Protein AF-0000000066056425 (afdb_homodimer)

InterPro domains:
  IPR012337 Ribonuclease H-like superfamily [SSF53098] (5-181)
  IPR013520 Ribonuclease H-like domain [PF00929] (10-172)
  IPR013520 Ribonuclease H-like domain [SM00479] (8-181)
  IPR022894 Oligoribonuclease [MF_00045] (4-182)
  IPR022894 Oligoribonuclease [NF003765] (5-183)
  IPR022894 Oligoribonuclease [PTHR11046] (59-176)
  IPR022894 Oligoribonuclease [cd06135] (9-180)
  IPR036397 Ribonuclease H superfamily [G3DSA:3.30.420.10] (2-184)

Secondary structure (DSSP, 8-state):
-----TT-EEEEEEEESSS-TTT--EEEEEEEEE-TT--EEEEPP-EEPP--HHHHHTS-HHHHHHHHHTTHHHHHHH----HHHHHHHHHHHHTTTS-TTTSPEEESSTHHHHHHHHHH-HHHHTTS-SSEEEHHHHHHHHHHH-GGGGGG--------HHHHHHHHHHHHHHHHHHTB----/-----TT-EEEEEEEESSS-TTT--EEEEEEEEE-TT--EEEEPP-EEPP--HHHHTTS-HHHHHHHHHTTHHHHHHH----HHHHHHHHHHHHTTTS-TTTSPEEESSTHHHHHHHHHH-HHHHTTS-SSEEEHHHHHHHHHHH-GGGGGG--------HHHHHHHHHHHHHHHHHHTB----

Organism: Actinobacillus pleuropneumoniae serotype 5b (strain L20) (NCBI:txid416269)

Foldseek 3Di:
DQLEDLQKAKEKFWDKLDQDLVQIATFWIWIFIDGNLLHTPDTADIAGAADDPVRNVPRDPVSVVLCVVLVSVVVNPVDPDHLARVLVSVVVVVVRHYAFQRHAHEAAVCVSVLVNCVPRPVVSNRSYHPDHHHLVVLVVVCCPPPVVLVVVADDPPSSRIRSRRVSRSVSVVSCVVPPDDPDD/DQLEDLQKAKEKFWDKLDQDLVQIATFWIWIFIDGNLLHTPDTADIAGAADDPVRNVPRDPVSVVLCVVLVSVVVNPVDPDHLANVLVSVVVVVVRHYAFQRHAHEAAVCVSVLVNCVPRPVVSNRSYHPDHHHLVVLVVVCCPPPVVLVVVADDPPSSRIRSRRVSRSVSVVSCCVPPDDPDD

pLDDT: mean 96.14, std 6.39, range [47.81, 98.94]

Solvent-accessible surface area (backbone atoms only — not comparable to full-atom values): 19633 Å² total; per-residue (Å²): 128,78,65,51,34,65,62,26,36,42,33,45,30,63,38,52,50,53,88,46,65,94,81,33,48,72,36,32,43,17,38,36,33,21,41,71,86,67,46,79,73,46,74,50,70,78,41,45,19,38,62,56,66,72,59,63,70,64,32,48,72,66,51,49,52,53,32,52,74,70,46,48,51,61,45,18,68,68,32,86,35,42,55,65,54,47,36,51,53,52,48,60,56,41,60,53,35,34,50,78,44,46,23,35,47,24,26,62,51,36,63,61,48,49,58,40,24,56,74,62,26,44,70,52,48,62,35,32,25,91,46,48,35,36,48,41,23,58,51,58,48,32,59,63,72,44,47,74,60,58,75,76,60,85,83,84,76,77,84,38,34,58,61,46,41,54,51,38,54,51,49,45,51,50,38,52,69,68,37,35,38,75,79,132,128,79,63,52,33,65,62,27,37,42,33,47,31,62,39,53,52,53,89,46,65,92,81,34,47,72,37,33,43,19,38,36,34,23,40,69,85,67,46,77,75,46,74,51,71,79,43,43,19,40,62,56,66,72,59,61,70,65,33,47,71,66,50,50,52,54,32,52,74,68,46,47,51,61,44,18,67,68,31,86,34,42,55,64,54,48,37,52,54,50,46,59,57,42,60,53,35,33,52,78,43,47,22,35,49,24,26,62,51,35,61,63,50,49,58,40,23,57,76,61,27,45,70,53,49,60,36,32,25,92,46,47,35,37,48,42,25,56,51,56,47,32,58,63,73,43,47,75,60,58,76,78,61,83,82,84,74,77,83,39,36,59,61,46,41,54,50,39,54,51,51,46,51,50,39,51,70,69,36,36,38,77,77,132

Radius of gyration: 20.86 Å; Cα contacts (8 Å, |Δi|>4): 693; chains: 2; bounding box: 53×57×56 Å

Sequence (368 aa):
MSKLDNQNLIWIDLEMTGLDPEKERIIEVATIVTDKDLNILAEGPVLTVHQSNDLLNKMSDWCIKTHTENGLIERVKQSKLTERAVELQTIDFLKQWVPKGASPICGNSVAQDKRFLYKYMPDLADYFHYRHLDVSTLKELARRWKPDMLNAFNKKNTHLALDDIRESIEELKFYRTHFINLEKMSKLDNQNLIWIDLEMTGLDPEKERIIEVATIVTDKDLNILAEGPVLTVHQSNDLLNKMSDWCIKTHTENGLIERVKQSKLTERAVELQTIDFLKQWVPKGASPICGNSVAQDKRFLYKYMPDLADYFHYRHLDVSTLKELARRWKPDMLNAFNKKNTHLALDDIRESIEELKFYRTHFINLEK

Nearest PDB structures (foldseek):
  6n6f-assembly1_A  TM=9.960E-01  e=4.364E-28  Vibrio cholerae
  7vh4-assembly2_B  TM=9.759E-01  e=1.314E-28  Escherichia coli K-12
  7vh4-assembly1_C  TM=9.896E-01  e=5.225E-28  Escherichia coli K-12
  3tr8-assembly1_B  TM=9.895E-01  e=1.913E-26  Coxiella burnetii
  7va3-assembly1_B  TM=9.680E-01  e=1.257E-26  Pseudomonas aeruginosa PAO1

Structure (mmCIF, N/CA/C/O backbone):
data_AF-0000000066056425-model_v1
#
loop_
_entity.id
_entity.type
_entity.pdbx_description
1 polymer Oligoribonuclease
#
loop_
_atom_site.group_PDB
_atom_site.id
_atom_site.type_symbol
_atom_site.label_atom_id
_atom_site.label_alt_id
_atom_site.label_comp_id
_atom_site.label_asym_id
_atom_site.label_entity_id
_atom_site.label_seq_id
_atom_site.pdbx_PDB_ins_code
_atom_site.Cartn_x
_atom_site.Cartn_y
_atom_site.Cartn_z
_atom_site.occupancy
_atom_site.B_iso_or_equiv
_atom_site.auth_seq_id
_atom_site.auth_comp_id
_atom_site.auth_asym_id
_atom_site.auth_atom_id
_atom_site.pdbx_PDB_model_num
ATOM 1 N N . MET A 1 1 ? -12.828 -16.031 -27.25 1 47.91 1 MET A N 1
ATOM 2 C CA . MET A 1 1 ? -13.016 -14.711 -26.672 1 47.91 1 MET A CA 1
ATOM 3 C C . MET A 1 1 ? -11.844 -14.328 -25.781 1 47.91 1 MET A C 1
ATOM 5 O O . MET A 1 1 ? -11.375 -15.141 -24.984 1 47.91 1 MET A O 1
ATOM 9 N N . SER A 1 2 ? -11.211 -13.195 -26.094 1 65.56 2 SER A N 1
ATOM 10 C CA . SER A 1 2 ? -9.93 -12.891 -25.453 1 65.56 2 SER A CA 1
ATOM 11 C C . SER A 1 2 ? -10.062 -12.828 -23.938 1 65.56 2 SER A C 1
ATOM 13 O O . SER A 1 2 ? -11.039 -12.289 -23.422 1 65.56 2 SER A O 1
ATOM 15 N N . LYS A 1 3 ? -9.367 -13.617 -23.25 1 90.25 3 LYS A N 1
ATOM 16 C CA . LYS A 1 3 ? -9.297 -13.719 -21.797 1 90.25 3 LYS A CA 1
ATOM 17 C C . LYS A 1 3 ? -8.805 -12.414 -21.188 1 90.25 3 LYS A C 1
ATOM 19 O O . LYS A 1 3 ? -8.953 -12.195 -19.984 1 90.25 3 LYS A O 1
ATOM 24 N N . LEU A 1 4 ? -8.438 -11.578 -22.109 1 93.81 4 LEU A N 1
ATOM 25 C CA . LEU A 1 4 ? -7.855 -10.305 -21.688 1 93.81 4 LEU A CA 1
ATOM 26 C C . LEU A 1 4 ? -8.945 -9.297 -21.328 1 93.81 4 LEU A C 1
ATOM 28 O O . LEU A 1 4 ? -9.867 -9.078 -22.125 1 93.81 4 LEU A O 1
ATOM 32 N N . ASP A 1 5 ? -8.883 -8.773 -20.156 1 97.19 5 ASP A N 1
ATOM 33 C CA . ASP A 1 5 ? -9.867 -7.82 -19.656 1 97.19 5 ASP A CA 1
ATOM 34 C C . ASP A 1 5 ? -9.219 -6.812 -18.719 1 97.19 5 ASP A C 1
ATOM 36 O O . ASP A 1 5 ? -8.516 -7.199 -17.781 1 97.19 5 ASP A O 1
ATOM 40 N N . ASN A 1 6 ? -9.508 -5.535 -18.938 1 97.5 6 ASN A N 1
ATOM 41 C CA . ASN A 1 6 ? -8.875 -4.484 -18.141 1 97.5 6 ASN A CA 1
ATOM 42 C C . ASN A 1 6 ? -9.555 -4.34 -16.781 1 97.5 6 ASN A C 1
ATOM 44 O O . ASN A 1 6 ? -9.094 -3.568 -15.93 1 97.5 6 ASN A O 1
ATOM 48 N N . GLN A 1 7 ? -10.594 -5.109 -16.547 1 97.25 7 GLN A N 1
ATOM 49 C CA . GLN A 1 7 ? -11.258 -5.094 -15.242 1 97.25 7 GLN A CA 1
ATOM 50 C C . GLN A 1 7 ? -10.758 -6.234 -14.359 1 97.25 7 GLN A C 1
ATOM 52 O O . GLN A 1 7 ? -11.086 -6.289 -13.172 1 97.25 7 GLN A O 1
ATOM 57 N N . ASN A 1 8 ? -9.977 -7.141 -14.945 1 98.62 8 ASN A N 1
ATOM 58 C CA . ASN A 1 8 ? -9.422 -8.234 -14.156 1 98.62 8 ASN A CA 1
ATOM 59 C C . ASN A 1 8 ? -8.414 -7.723 -13.133 1 98.62 8 ASN A C 1
ATOM 61 O O . ASN A 1 8 ? -7.812 -6.66 -13.32 1 98.62 8 ASN A O 1
ATOM 65 N N . LEU A 1 9 ? -8.336 -8.5 -12.086 1 98.88 9 LEU A N 1
ATOM 66 C CA . LEU A 1 9 ? -7.445 -8.164 -10.984 1 98.88 9 LEU A CA 1
ATOM 67 C C . LEU A 1 9 ? -6.332 -9.203 -10.859 1 98.88 9 LEU A C 1
ATOM 69 O O . LEU A 1 9 ? -6.578 -10.406 -10.969 1 98.88 9 LEU A O 1
ATOM 73 N N . ILE A 1 10 ? -5.137 -8.703 -10.672 1 98.94 10 ILE A N 1
ATOM 74 C CA . ILE A 1 10 ? -3.992 -9.578 -10.43 1 98.94 10 ILE A CA 1
ATOM 75 C C . ILE A 1 10 ? -3.684 -9.617 -8.938 1 98.94 10 ILE A C 1
ATOM 77 O O . ILE A 1 10 ? -3.344 -8.594 -8.336 1 98.94 10 ILE A O 1
ATOM 81 N N . TRP A 1 11 ? -3.801 -10.781 -8.344 1 98.94 11 TRP A N 1
ATOM 82 C CA . TRP A 1 11 ? -3.391 -11.047 -6.973 1 98.94 11 TRP A CA 1
ATOM 83 C C . TRP A 1 11 ? -1.993 -11.656 -6.93 1 98.94 11 TRP A C 1
ATOM 85 O O . TRP A 1 11 ? -1.66 -12.523 -7.746 1 98.94 11 TRP A O 1
ATOM 95 N N . ILE A 1 12 ? -1.204 -11.188 -5.961 1 98.88 12 ILE A N 1
ATOM 96 C CA . ILE A 1 12 ? 0.151 -11.719 -5.871 1 98.88 12 ILE A CA 1
ATOM 97 C C . ILE A 1 12 ? 0.542 -11.891 -4.406 1 98.88 12 ILE A C 1
ATOM 99 O O . ILE A 1 12 ? 0.051 -11.164 -3.537 1 98.88 12 ILE A O 1
ATOM 103 N N . ASP A 1 13 ? 1.316 -12.812 -4.105 1 98.75 13 ASP A N 1
ATOM 104 C CA . ASP A 1 13 ? 1.985 -13.023 -2.824 1 98.75 13 ASP A CA 1
ATOM 105 C C . ASP A 1 13 ? 3.416 -13.516 -3.025 1 98.75 13 ASP A C 1
ATOM 107 O O . ASP A 1 13 ? 3.678 -14.328 -3.916 1 98.75 13 ASP A O 1
ATOM 111 N N . LEU A 1 14 ? 4.293 -13.023 -2.252 1 98.69 14 LEU A N 1
ATOM 112 C CA . LEU A 1 14 ? 5.688 -13.445 -2.24 1 98.69 14 LEU A CA 1
ATOM 113 C C . LEU A 1 14 ? 6.07 -14.023 -0.885 1 98.69 14 LEU A C 1
ATOM 115 O O . LEU A 1 14 ? 5.586 -13.57 0.152 1 98.69 14 LEU A O 1
ATOM 119 N N . GLU A 1 15 ? 6.875 -14.969 -0.889 1 98.44 15 GLU A N 1
ATOM 120 C CA . GLU A 1 15 ? 7.656 -15.352 0.282 1 98.44 15 GLU A CA 1
ATOM 121 C C . GLU A 1 15 ? 9.102 -14.891 0.152 1 98.44 15 GLU A C 1
ATOM 123 O O . GLU A 1 15 ? 9.695 -14.969 -0.929 1 98.44 15 GLU A O 1
ATOM 128 N N . MET A 1 16 ? 9.656 -14.453 1.233 1 98.25 16 MET A N 1
ATOM 129 C CA . MET A 1 16 ? 11.008 -13.898 1.236 1 98.25 16 MET A CA 1
ATOM 130 C C . MET A 1 16 ? 11.844 -14.508 2.355 1 98.25 16 MET A C 1
ATOM 132 O O . MET A 1 16 ? 11.312 -15.164 3.25 1 98.25 16 MET A O 1
ATOM 136 N N . THR A 1 17 ? 13.141 -14.273 2.312 1 97.88 17 THR A N 1
ATOM 137 C CA . THR A 1 17 ? 14.055 -14.727 3.359 1 97.88 17 THR A CA 1
ATOM 138 C C . THR A 1 17 ? 13.977 -13.805 4.574 1 97.88 17 THR A C 1
ATOM 140 O O . THR A 1 17 ? 14.586 -14.086 5.609 1 97.88 17 THR A O 1
ATOM 143 N N . GLY A 1 18 ? 13.281 -12.75 4.465 1 96.62 18 GLY A N 1
ATOM 144 C CA . GLY A 1 18 ? 13.062 -11.727 5.477 1 96.62 18 GLY A CA 1
ATOM 145 C C . GLY A 1 18 ? 12.328 -10.508 4.941 1 96.62 18 GLY A C 1
ATOM 146 O O . GLY A 1 18 ? 11.844 -10.516 3.812 1 96.62 18 GLY A O 1
ATOM 147 N N . LEU A 1 19 ? 12.336 -9.43 5.621 1 95.12 19 LEU A N 1
ATOM 148 C CA . LEU A 1 19 ? 11.414 -8.344 5.297 1 95.12 19 LEU A CA 1
ATOM 149 C C . LEU A 1 19 ? 12.164 -7.152 4.711 1 95.12 19 LEU A C 1
ATOM 151 O O . LEU A 1 19 ? 11.547 -6.211 4.203 1 95.12 19 LEU A O 1
ATOM 155 N N . ASP A 1 20 ? 13.477 -7.16 4.738 1 95.44 20 ASP A N 1
ATOM 156 C CA . ASP A 1 20 ? 14.266 -6.031 4.262 1 95.44 20 ASP A CA 1
ATOM 157 C C . ASP A 1 20 ? 14.828 -6.305 2.867 1 95.44 20 ASP A C 1
ATOM 159 O O . ASP A 1 20 ? 15.789 -7.062 2.713 1 95.44 20 ASP A O 1
ATOM 163 N N . PRO A 1 21 ? 14.32 -5.59 1.882 1 96.94 21 PRO A N 1
ATOM 164 C CA . PRO A 1 21 ? 14.766 -5.875 0.516 1 96.94 21 PRO A CA 1
ATOM 165 C C . PRO A 1 21 ? 16.234 -5.516 0.287 1 96.94 21 PRO A C 1
ATOM 167 O O . PRO A 1 21 ? 16.828 -5.914 -0.722 1 96.94 21 PRO A O 1
ATOM 170 N N . GLU A 1 22 ? 16.828 -4.75 1.161 1 95.06 22 GLU A N 1
ATOM 171 C CA . GLU A 1 22 ? 18.25 -4.422 1.008 1 95.06 22 GLU A CA 1
ATOM 172 C C . GLU A 1 22 ? 19.141 -5.605 1.384 1 95.06 22 GLU A C 1
ATOM 174 O O . GLU A 1 22 ? 20.312 -5.66 1.002 1 95.06 22 GLU A O 1
ATOM 179 N N . LYS A 1 23 ? 18.562 -6.602 2.131 1 95.44 23 LYS A N 1
ATOM 180 C CA . LYS A 1 23 ? 19.344 -7.711 2.664 1 95.44 23 LYS A CA 1
ATOM 181 C C . LYS A 1 23 ? 18.734 -9.055 2.271 1 95.44 23 LYS A C 1
ATOM 183 O O . LYS A 1 23 ? 19.438 -10.062 2.203 1 95.44 23 LYS A O 1
ATOM 188 N N . GLU A 1 24 ? 17.422 -9.07 2.084 1 97.69 24 GLU A N 1
ATOM 189 C CA . GLU A 1 24 ? 16.656 -10.297 1.892 1 97.69 24 GLU A CA 1
ATOM 190 C C . GLU A 1 24 ? 16.266 -10.477 0.43 1 97.69 24 GLU A C 1
ATOM 192 O O . GLU A 1 24 ? 16.422 -9.57 -0.383 1 97.69 24 GLU A O 1
ATOM 197 N N . ARG A 1 25 ? 15.773 -11.68 0.092 1 98.5 25 ARG A N 1
ATOM 198 C CA . ARG A 1 25 ? 15.477 -12.031 -1.293 1 98.5 25 ARG A CA 1
ATOM 199 C C . ARG A 1 25 ? 14.141 -12.75 -1.401 1 98.5 25 ARG A C 1
ATOM 201 O O . ARG A 1 25 ? 13.617 -13.258 -0.406 1 98.5 25 ARG A O 1
ATOM 208 N N . ILE A 1 26 ? 13.641 -12.656 -2.596 1 98.75 26 ILE A N 1
ATOM 209 C CA . ILE A 1 26 ? 12.414 -13.375 -2.912 1 98.75 26 ILE A CA 1
ATOM 210 C C . ILE A 1 26 ? 12.711 -14.867 -3.066 1 98.75 26 ILE A C 1
ATOM 212 O O . ILE A 1 26 ? 13.711 -15.242 -3.689 1 98.75 26 ILE A O 1
ATOM 216 N N . ILE A 1 27 ? 11.805 -15.742 -2.504 1 98.75 27 ILE A N 1
ATOM 217 C CA . ILE A 1 27 ? 12.078 -17.172 -2.633 1 98.75 27 ILE A CA 1
ATOM 218 C C . ILE A 1 27 ? 10.859 -17.875 -3.221 1 98.75 27 ILE A C 1
ATOM 220 O O . ILE A 1 27 ? 10.953 -19.016 -3.666 1 98.75 27 ILE A O 1
ATOM 224 N N . GLU A 1 28 ? 9.711 -17.219 -3.287 1 98.88 28 GLU A N 1
ATOM 225 C CA . GLU A 1 28 ? 8.531 -17.797 -3.928 1 98.88 28 GLU A CA 1
ATOM 226 C C . GLU A 1 28 ? 7.598 -16.719 -4.449 1 98.88 28 GLU A C 1
ATOM 228 O O . GLU A 1 28 ? 7.41 -15.68 -3.801 1 98.88 28 GLU A O 1
ATOM 233 N N . VAL A 1 29 ? 6.988 -16.906 -5.605 1 98.81 29 VAL A N 1
ATOM 234 C CA . VAL A 1 29 ? 6.008 -16.016 -6.211 1 98.81 29 VAL A CA 1
ATOM 235 C C . VAL A 1 29 ? 4.785 -16.812 -6.656 1 98.81 29 VAL A C 1
ATOM 237 O O . VAL A 1 29 ? 4.914 -17.859 -7.289 1 98.81 29 VAL A O 1
ATOM 240 N N . ALA A 1 30 ? 3.654 -16.359 -6.316 1 98.88 30 ALA A N 1
ATOM 241 C CA . ALA A 1 30 ? 2.395 -16.891 -6.836 1 98.88 30 ALA A CA 1
ATOM 242 C C . ALA A 1 30 ? 1.47 -15.758 -7.281 1 98.88 30 ALA A C 1
ATOM 244 O O . ALA A 1 30 ? 1.517 -14.656 -6.73 1 98.88 30 ALA A O 1
ATOM 245 N N . THR A 1 31 ? 0.642 -16.047 -8.289 1 98.88 31 THR A N 1
ATOM 246 C CA . THR A 1 31 ? -0.35 -15.078 -8.758 1 98.88 31 THR A CA 1
ATOM 247 C C . THR A 1 31 ? -1.684 -15.773 -9.031 1 98.88 31 THR A C 1
ATOM 249 O O . THR A 1 31 ? -1.718 -16.953 -9.383 1 98.88 31 THR A O 1
ATOM 252 N N . ILE A 1 32 ? -2.729 -15.102 -8.812 1 98.88 32 ILE A N 1
ATOM 253 C CA . ILE A 1 32 ? -4.082 -15.477 -9.211 1 98.88 32 ILE A CA 1
ATOM 254 C C . ILE A 1 32 ? -4.75 -14.305 -9.93 1 98.88 32 ILE A C 1
ATOM 256 O O . ILE A 1 32 ? -4.531 -13.141 -9.578 1 98.88 32 ILE A O 1
ATOM 260 N N . VAL A 1 33 ? -5.48 -14.594 -10.977 1 98.88 33 VAL A N 1
ATOM 261 C CA . VAL A 1 33 ? -6.273 -13.586 -11.672 1 98.88 3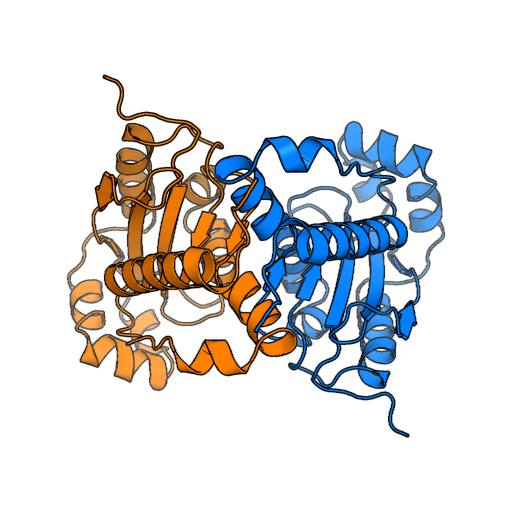3 VAL A CA 1
ATOM 262 C C . VAL A 1 33 ? -7.754 -13.789 -11.367 1 98.88 33 VAL A C 1
ATOM 264 O O . VAL A 1 33 ? -8.273 -14.898 -11.469 1 98.88 33 VAL A O 1
ATOM 267 N N . THR A 1 34 ? -8.398 -12.789 -10.938 1 98.88 34 THR A N 1
ATOM 268 C CA . THR A 1 34 ? -9.852 -12.812 -10.773 1 98.88 34 THR A CA 1
ATOM 269 C C . THR A 1 34 ? -10.523 -11.805 -11.695 1 98.88 34 THR A C 1
ATOM 271 O O . THR A 1 34 ? -9.867 -10.891 -12.203 1 98.88 34 THR A O 1
ATOM 274 N N . ASP A 1 35 ? -11.789 -11.984 -11.906 1 98.5 35 ASP A N 1
ATOM 275 C CA . ASP A 1 35 ? -12.57 -10.898 -12.5 1 98.5 35 ASP A CA 1
ATOM 276 C C . ASP A 1 35 ? -12.945 -9.859 -11.453 1 98.5 35 ASP A C 1
ATOM 278 O O . ASP A 1 35 ? -12.523 -9.953 -10.297 1 98.5 35 ASP A O 1
ATOM 282 N N . LYS A 1 36 ? -13.727 -8.891 -11.859 1 97.75 36 LYS A N 1
ATOM 283 C CA . LYS A 1 36 ? -14.062 -7.781 -10.977 1 97.75 36 LYS A CA 1
ATOM 284 C C . LYS A 1 36 ? -14.945 -8.242 -9.82 1 97.75 36 LYS A C 1
ATOM 286 O O . LYS A 1 36 ? -15.062 -7.543 -8.805 1 97.75 36 LYS A O 1
ATOM 291 N N . ASP A 1 37 ? -15.578 -9.406 -9.961 1 97.5 37 ASP A N 1
ATOM 292 C CA . ASP A 1 37 ? -16.453 -9.93 -8.922 1 97.5 37 ASP A CA 1
ATOM 293 C C . ASP A 1 37 ? -15.742 -10.977 -8.07 1 97.5 37 ASP A C 1
ATOM 295 O O . ASP A 1 37 ? -16.375 -11.719 -7.324 1 97.5 37 ASP A O 1
ATOM 299 N N . LEU A 1 38 ? -14.414 -11.109 -8.234 1 98.62 38 LEU A N 1
ATOM 300 C CA . LEU A 1 38 ? -13.523 -11.914 -7.402 1 98.62 38 LEU A CA 1
ATOM 301 C C . LEU A 1 38 ? -13.672 -13.398 -7.723 1 98.62 38 LEU A C 1
ATOM 303 O O . LEU A 1 38 ? -13.328 -14.25 -6.906 1 98.62 38 LEU A O 1
ATOM 307 N N . ASN A 1 39 ? -14.281 -13.656 -8.859 1 98.56 39 ASN A N 1
ATOM 308 C CA . ASN A 1 39 ? -14.219 -15.031 -9.344 1 98.56 39 ASN A CA 1
ATOM 309 C C . ASN A 1 39 ? -12.836 -15.375 -9.891 1 98.56 39 ASN A C 1
ATOM 311 O O . ASN A 1 39 ? -12.305 -14.648 -10.734 1 98.56 39 ASN A O 1
ATOM 315 N N . ILE A 1 40 ? -12.336 -16.453 -9.438 1 98.62 40 ILE A N 1
ATOM 316 C CA . ILE A 1 40 ? -11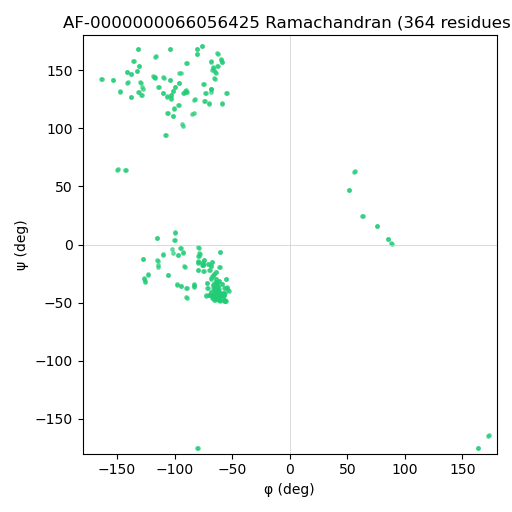.023 -16.859 -9.914 1 98.62 40 ILE A CA 1
ATOM 317 C C . ILE A 1 40 ? -11.109 -17.297 -11.375 1 98.62 40 ILE A C 1
ATOM 319 O O . ILE A 1 40 ? -11.875 -18.219 -11.711 1 98.62 40 ILE A O 1
ATOM 323 N N . LEU A 1 41 ? -10.367 -16.641 -12.195 1 98.62 41 LEU A N 1
ATOM 324 C CA . LEU A 1 41 ? -10.328 -16.969 -13.617 1 98.62 41 LEU A CA 1
ATOM 325 C C . LEU A 1 41 ? -9.18 -17.922 -13.93 1 98.62 41 LEU A C 1
ATOM 327 O O . LEU A 1 41 ? -9.305 -18.781 -14.797 1 98.62 41 LEU A O 1
ATOM 331 N N . ALA A 1 42 ? -8.039 -17.734 -13.195 1 98.62 42 ALA A N 1
ATOM 332 C CA . ALA A 1 42 ? -6.848 -18.531 -13.438 1 98.62 42 ALA A CA 1
ATOM 333 C C . ALA A 1 42 ? -5.871 -18.438 -12.266 1 98.62 42 ALA A C 1
ATOM 335 O O . ALA A 1 42 ? -5.719 -17.375 -11.672 1 98.62 42 ALA A O 1
ATOM 336 N N . GLU A 1 43 ? -5.27 -19.5 -11.992 1 98.56 43 GLU A N 1
ATOM 337 C CA . GLU A 1 43 ? -4.133 -19.547 -11.078 1 98.56 43 GLU A CA 1
ATOM 338 C C . GLU A 1 43 ? -2.816 -19.672 -11.836 1 98.56 43 GLU A C 1
ATOM 340 O O . GLU A 1 43 ? -2.668 -20.562 -12.688 1 98.56 43 GLU A O 1
ATOM 345 N N . GLY A 1 44 ? -1.925 -18.766 -11.562 1 98.25 44 GLY A N 1
ATOM 346 C CA . GLY A 1 44 ? -0.608 -18.859 -12.172 1 98.25 44 GLY A CA 1
ATOM 347 C C . GLY A 1 44 ? 0.263 -19.922 -11.523 1 98.25 44 GLY A C 1
ATOM 348 O O . GLY A 1 44 ? -0.122 -20.531 -10.523 1 98.25 44 GLY A O 1
ATOM 349 N N . PRO A 1 45 ? 1.344 -20.141 -12.148 1 97.69 45 PRO A N 1
ATOM 350 C CA . PRO A 1 45 ? 2.268 -21.094 -11.531 1 97.69 45 PRO A CA 1
ATOM 351 C C . PRO A 1 45 ? 2.828 -20.594 -10.203 1 97.69 45 PRO A C 1
ATOM 353 O O . PRO A 1 45 ? 3.029 -19.391 -10.023 1 97.69 45 PRO A O 1
ATOM 356 N N . VAL A 1 46 ? 2.99 -21.531 -9.273 1 98.44 46 VAL A N 1
ATOM 357 C CA . VAL A 1 46 ? 3.777 -21.219 -8.078 1 98.44 46 VAL A CA 1
ATOM 358 C C . VAL A 1 46 ? 5.262 -21.438 -8.375 1 98.44 46 VAL A C 1
ATOM 360 O O . VAL A 1 46 ? 5.707 -22.562 -8.609 1 98.44 46 VAL A O 1
ATOM 363 N N . LEU A 1 47 ? 6.016 -20.344 -8.391 1 98.75 47 LEU A N 1
ATOM 364 C CA . LEU A 1 47 ? 7.41 -20.406 -8.812 1 98.75 47 LEU A CA 1
ATOM 365 C C . LEU A 1 47 ? 8.344 -20.188 -7.625 1 98.75 47 LEU A C 1
ATOM 367 O O . LEU A 1 47 ? 8.156 -19.266 -6.84 1 98.75 47 LEU A O 1
ATOM 371 N N . THR A 1 48 ? 9.289 -21.062 -7.496 1 98.69 48 THR A N 1
ATOM 372 C CA . THR A 1 48 ? 10.289 -20.953 -6.441 1 98.69 48 THR A CA 1
ATOM 373 C C . THR A 1 48 ? 11.609 -20.438 -7 1 98.69 48 THR A C 1
ATOM 375 O O . THR A 1 48 ? 12.125 -20.969 -7.984 1 98.69 48 THR A O 1
ATOM 378 N N . VAL A 1 49 ? 12.117 -19.438 -6.375 1 98.81 49 VAL A N 1
ATOM 379 C CA . VAL A 1 49 ? 13.375 -18.844 -6.801 1 98.81 49 VAL A CA 1
ATOM 380 C C . VAL A 1 49 ? 14.539 -19.5 -6.062 1 98.81 49 VAL A C 1
ATOM 382 O O . VAL A 1 49 ? 14.508 -19.641 -4.836 1 98.81 49 VAL A O 1
ATOM 385 N N . HIS A 1 50 ? 15.531 -19.906 -6.801 1 98.62 50 HIS A N 1
ATOM 386 C CA . HIS A 1 50 ? 16.734 -20.406 -6.156 1 98.62 50 HIS A CA 1
ATOM 387 C C . HIS A 1 50 ? 17.484 -19.297 -5.426 1 98.62 50 HIS A C 1
ATOM 389 O O . HIS A 1 50 ? 17.609 -18.188 -5.953 1 98.62 50 HIS A O 1
ATOM 395 N N . GLN A 1 51 ? 17.906 -19.531 -4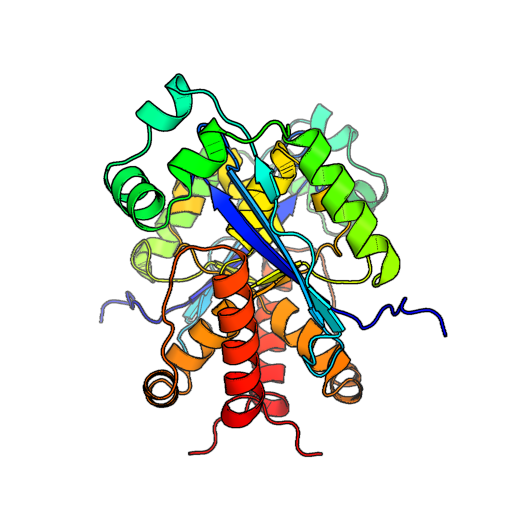.211 1 98.19 51 GLN A N 1
ATOM 396 C CA . GLN A 1 51 ? 18.812 -18.688 -3.439 1 98.19 51 GLN A CA 1
ATOM 397 C C . GLN A 1 51 ? 19.953 -19.484 -2.824 1 98.19 51 GLN A C 1
ATOM 399 O O . GLN A 1 51 ? 19.781 -20.672 -2.525 1 98.19 51 GLN A O 1
ATOM 404 N N . SER A 1 52 ? 21.062 -18.844 -2.586 1 96.62 52 SER A N 1
ATOM 405 C CA . SER A 1 52 ? 22.234 -19.531 -2.068 1 96.62 52 SER A CA 1
ATOM 406 C C . SER A 1 52 ? 22.016 -20 -0.636 1 96.62 52 SER A C 1
ATOM 408 O O . SER A 1 52 ? 21.234 -19.406 0.107 1 96.62 52 SER A O 1
ATOM 410 N N . ASN A 1 53 ? 22.812 -20.984 -0.291 1 95.19 53 ASN A N 1
ATOM 411 C CA . ASN A 1 53 ? 22.781 -21.469 1.088 1 95.19 53 ASN A CA 1
ATOM 412 C C . ASN A 1 53 ? 23.203 -20.375 2.066 1 95.19 53 ASN A C 1
ATOM 414 O O . ASN A 1 53 ? 22.719 -20.312 3.195 1 95.19 53 ASN A O 1
ATOM 418 N N . ASP A 1 54 ? 24.141 -19.609 1.623 1 95.5 54 ASP A N 1
ATOM 419 C CA . ASP A 1 54 ? 24.609 -18.516 2.465 1 95.5 54 ASP A CA 1
ATOM 420 C C . ASP A 1 54 ? 23.469 -17.594 2.867 1 95.5 54 ASP A C 1
ATOM 422 O O . ASP A 1 54 ? 23.344 -17.203 4.031 1 95.5 54 ASP A O 1
ATOM 426 N N . LEU A 1 55 ? 22.641 -17.312 1.975 1 95.62 55 LEU A N 1
ATOM 427 C CA . LEU A 1 55 ? 21.484 -16.453 2.244 1 95.62 55 LEU A CA 1
ATOM 428 C C . LEU A 1 55 ? 20.469 -17.172 3.131 1 95.62 55 LEU A C 1
ATOM 430 O O . LEU A 1 55 ? 19.969 -16.594 4.102 1 95.62 55 LEU A O 1
ATOM 434 N N . LEU A 1 56 ? 20.219 -18.406 2.848 1 96.31 56 LEU A N 1
ATOM 435 C CA . LEU A 1 56 ? 19.234 -19.188 3.596 1 96.31 56 LEU A CA 1
ATOM 436 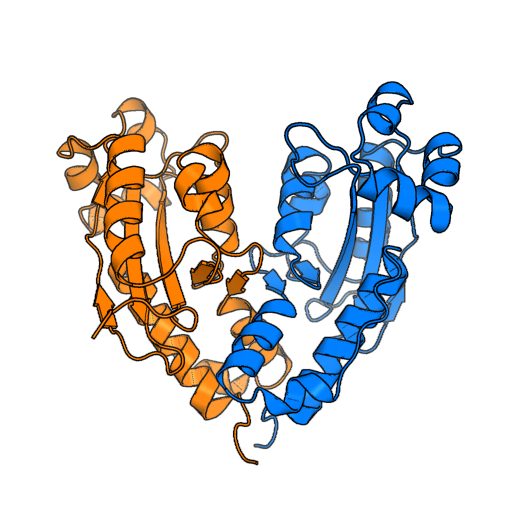C C . LEU A 1 56 ? 19.672 -19.359 5.047 1 96.31 56 LEU A C 1
ATOM 438 O O . LEU A 1 56 ? 18.844 -19.312 5.957 1 96.31 56 LEU A O 1
ATOM 442 N N . ASN A 1 57 ? 20.922 -19.438 5.23 1 93.56 57 ASN A N 1
ATOM 443 C CA . ASN A 1 57 ? 21.469 -19.656 6.566 1 93.56 57 ASN A CA 1
ATOM 444 C C . ASN A 1 57 ? 21.406 -18.391 7.418 1 93.56 57 ASN A C 1
ATOM 446 O O . ASN A 1 57 ? 21.547 -18.453 8.641 1 93.56 57 ASN A O 1
ATOM 450 N N . LYS A 1 58 ? 21.188 -17.312 6.789 1 95 58 LYS A N 1
ATOM 451 C CA . LYS A 1 58 ? 21.156 -16.031 7.504 1 95 58 LYS A CA 1
ATOM 452 C C . LYS A 1 58 ? 19.734 -15.641 7.883 1 95 58 LYS A C 1
ATOM 454 O O . LYS A 1 58 ? 19.531 -14.617 8.531 1 95 58 LYS A O 1
ATOM 459 N N . MET A 1 59 ? 18.812 -16.422 7.492 1 96.62 59 MET A N 1
ATOM 460 C CA . MET A 1 59 ? 17.406 -16.109 7.797 1 96.62 59 MET A CA 1
ATOM 461 C C . MET A 1 59 ? 17.172 -16.109 9.305 1 96.62 59 MET A C 1
ATOM 463 O O . MET A 1 59 ? 17.875 -16.797 10.047 1 96.62 59 MET A O 1
ATOM 467 N N . SER A 1 60 ? 16.219 -15.383 9.68 1 95.94 60 SER A N 1
ATOM 468 C CA . SER A 1 60 ? 15.82 -15.406 11.086 1 95.94 60 SER A CA 1
ATOM 469 C C . SER A 1 60 ? 15.328 -16.781 11.5 1 95.94 60 SER A C 1
ATOM 471 O O . SER A 1 60 ? 14.945 -17.594 10.648 1 95.94 60 SER A O 1
ATOM 473 N N . ASP A 1 61 ? 15.25 -17 12.844 1 95.38 61 ASP A N 1
ATOM 474 C CA . ASP A 1 61 ? 14.758 -18.266 13.375 1 95.38 61 ASP A CA 1
ATOM 475 C C . ASP A 1 61 ? 13.312 -18.516 12.945 1 95.38 61 ASP A C 1
ATOM 477 O O . ASP A 1 61 ? 12.945 -19.641 12.617 1 95.38 61 ASP A O 1
ATOM 481 N N . TRP A 1 62 ? 12.641 -17.516 12.945 1 94.38 62 TRP A N 1
ATOM 482 C CA . TRP A 1 62 ? 11.242 -17.641 12.562 1 94.38 62 TRP A CA 1
ATOM 483 C C . TRP A 1 62 ? 11.109 -18.094 11.117 1 94.38 62 TRP A C 1
ATOM 485 O O . TRP A 1 62 ? 10.359 -19.016 10.812 1 94.38 62 TRP A O 1
ATOM 495 N N . CYS A 1 63 ? 11.875 -17.453 10.234 1 94 63 CYS A N 1
ATOM 496 C CA . CYS A 1 63 ? 11.82 -17.797 8.82 1 94 63 CYS A CA 1
ATOM 497 C C . CYS A 1 63 ? 12.273 -19.219 8.578 1 94 63 CYS A C 1
ATOM 499 O O . CYS A 1 63 ? 11.656 -19.953 7.801 1 94 63 CYS A O 1
ATOM 501 N N . ILE A 1 64 ? 13.328 -19.625 9.219 1 94.38 64 ILE A N 1
ATOM 502 C CA . ILE A 1 64 ? 13.852 -20.969 9.078 1 94.38 64 ILE A CA 1
ATOM 503 C C . ILE A 1 64 ? 12.797 -21.984 9.516 1 94.38 64 ILE A C 1
ATOM 505 O O . ILE A 1 64 ? 12.5 -22.938 8.789 1 94.38 64 ILE A O 1
ATOM 509 N N . LYS A 1 65 ? 12.258 -21.734 10.625 1 95.12 65 LYS A N 1
ATOM 510 C CA . LYS A 1 65 ? 11.258 -22.656 11.148 1 95.12 65 LYS A CA 1
ATOM 511 C C . LYS A 1 65 ? 10.055 -22.75 10.219 1 95.12 65 LYS A C 1
ATOM 513 O O . LYS A 1 65 ? 9.656 -23.844 9.828 1 95.12 65 LYS A O 1
ATOM 518 N N . THR A 1 66 ? 9.547 -21.641 9.797 1 94.88 66 THR A N 1
ATOM 519 C CA . THR A 1 66 ? 8.328 -21.578 8.992 1 94.88 66 THR A CA 1
ATOM 520 C C . THR A 1 66 ? 8.555 -22.203 7.617 1 94.88 66 THR A C 1
ATOM 522 O O . THR A 1 66 ? 7.805 -23.078 7.203 1 94.88 66 THR A O 1
ATOM 525 N N . HIS A 1 67 ? 9.633 -21.875 6.957 1 95.38 67 HIS A N 1
ATOM 526 C CA . HIS A 1 67 ? 9.875 -22.312 5.586 1 95.38 67 HIS A CA 1
ATOM 527 C C . HIS A 1 67 ? 10.391 -23.734 5.547 1 95.38 67 HIS A C 1
ATOM 529 O O . HIS A 1 67 ? 10.273 -24.422 4.527 1 95.38 67 HIS A O 1
ATOM 535 N N . THR A 1 68 ? 10.961 -24.172 6.66 1 94.44 68 THR A N 1
ATOM 536 C CA . THR A 1 68 ? 11.297 -25.578 6.754 1 94.44 68 THR A CA 1
ATOM 537 C C . THR A 1 68 ? 10.039 -26.438 6.926 1 94.44 68 THR A C 1
ATOM 539 O O . THR A 1 68 ? 9.867 -27.438 6.23 1 94.44 68 THR A O 1
ATOM 542 N N . GLU A 1 69 ? 9.164 -25.969 7.777 1 94.81 69 GLU A N 1
ATOM 543 C CA . GLU A 1 69 ? 7.949 -26.703 8.094 1 94.81 69 GLU A CA 1
ATOM 544 C C . GLU A 1 69 ? 7.047 -26.844 6.875 1 94.81 69 GLU A C 1
ATOM 546 O O . GLU A 1 69 ? 6.402 -27.875 6.688 1 94.81 69 GLU A O 1
ATOM 551 N N . ASN A 1 70 ? 7.043 -25.891 5.977 1 94.94 70 ASN A N 1
ATOM 552 C CA . ASN A 1 70 ? 6.133 -25.953 4.84 1 94.94 70 ASN A CA 1
ATOM 553 C C . ASN A 1 70 ? 6.848 -26.438 3.582 1 94.94 70 ASN A C 1
ATOM 555 O O . ASN A 1 70 ? 6.266 -26.453 2.496 1 94.94 70 ASN A O 1
ATOM 559 N N . GLY A 1 71 ? 8.156 -26.797 3.746 1 96.69 71 GLY A N 1
ATOM 560 C CA . GLY A 1 71 ? 8.906 -27.438 2.67 1 96.69 71 GLY A CA 1
ATOM 561 C C . GLY A 1 71 ? 9.523 -26.438 1.705 1 96.69 71 GLY A C 1
ATOM 562 O O . GLY A 1 71 ? 10.148 -26.828 0.715 1 96.69 71 GLY A O 1
ATOM 563 N N . LEU A 1 72 ? 9.422 -25.172 1.957 1 97 72 LEU A N 1
ATOM 564 C CA . LEU A 1 72 ? 9.844 -24.156 1.005 1 97 72 LEU A CA 1
ATOM 565 C C . LEU A 1 72 ? 11.359 -24.094 0.903 1 97 72 LEU A C 1
ATOM 567 O O . LEU A 1 72 ? 11.906 -23.875 -0.179 1 97 72 LEU A O 1
ATOM 571 N N . ILE A 1 73 ? 12.086 -24.359 1.996 1 96.88 73 ILE A N 1
ATOM 572 C CA . ILE A 1 73 ? 13.539 -24.312 1.968 1 96.88 73 ILE A CA 1
ATOM 573 C C . ILE A 1 73 ? 14.07 -25.359 0.993 1 96.88 73 ILE A C 1
ATOM 575 O O . ILE A 1 73 ? 14.938 -25.062 0.166 1 96.88 73 ILE A O 1
ATOM 579 N N . GLU A 1 74 ? 13.555 -26.531 1.086 1 97.38 74 GLU A N 1
ATOM 580 C CA . GLU A 1 74 ? 13.992 -27.594 0.19 1 97.38 74 GLU A CA 1
ATOM 581 C C . GLU A 1 74 ? 13.664 -27.266 -1.263 1 97.38 74 GLU A C 1
ATOM 583 O O . GLU A 1 74 ? 14.469 -27.516 -2.16 1 97.38 74 GLU A O 1
ATOM 588 N N . ARG A 1 75 ? 12.492 -26.688 -1.471 1 98.12 75 ARG A N 1
ATOM 589 C CA . ARG A 1 75 ? 12.125 -26.281 -2.826 1 98.12 75 ARG A CA 1
ATOM 590 C C . ARG A 1 75 ? 13.078 -25.234 -3.371 1 98.12 75 ARG A C 1
ATOM 592 O O . ARG A 1 75 ? 13.43 -25.25 -4.551 1 98.12 75 ARG A O 1
ATOM 599 N N . VAL A 1 76 ? 13.484 -24.281 -2.523 1 98.44 76 VAL A N 1
ATOM 600 C CA . VAL A 1 76 ? 14.406 -23.234 -2.926 1 98.44 76 VAL A CA 1
ATOM 601 C C . VAL A 1 76 ? 15.742 -23.844 -3.336 1 98.44 76 VAL A C 1
ATOM 603 O O . VAL A 1 76 ? 16.312 -23.469 -4.359 1 98.44 76 VAL A O 1
ATOM 606 N N . LYS A 1 77 ? 16.188 -24.844 -2.568 1 97.38 77 LYS A N 1
ATOM 607 C CA . LYS A 1 77 ? 17.469 -25.484 -2.836 1 97.38 77 LYS A CA 1
ATOM 608 C C . LYS A 1 77 ? 17.406 -26.281 -4.137 1 97.38 77 LYS A C 1
ATOM 610 O O . LYS A 1 77 ? 18.406 -26.359 -4.863 1 97.38 77 LYS A O 1
ATOM 615 N N . GLN A 1 78 ? 16.266 -26.766 -4.461 1 98 78 GLN A N 1
ATOM 616 C CA . GLN A 1 78 ? 16.125 -27.641 -5.621 1 98 78 GLN A CA 1
ATOM 617 C C . GLN A 1 78 ? 15.797 -26.828 -6.875 1 98 78 GLN A C 1
ATOM 619 O O . GLN A 1 78 ? 15.945 -27.312 -7.996 1 98 78 GLN A O 1
ATOM 624 N N . SER A 1 79 ? 15.336 -25.656 -6.66 1 98.44 79 SER A N 1
ATOM 625 C CA . SER A 1 79 ? 14.914 -24.828 -7.793 1 98.44 79 SER A CA 1
ATOM 626 C C . SER A 1 79 ? 16.094 -24.453 -8.672 1 98.44 79 SER A C 1
ATOM 628 O O . SER A 1 79 ? 17.203 -24.234 -8.172 1 98.44 79 SER A O 1
ATOM 630 N N . LYS A 1 80 ? 15.797 -24.281 -9.961 1 98.12 80 LYS A N 1
ATOM 631 C CA . LYS A 1 80 ? 16.797 -23.812 -10.906 1 98.12 80 LYS A CA 1
ATOM 632 C C . LYS A 1 80 ? 16.438 -22.453 -11.469 1 98.12 80 LYS A C 1
ATOM 634 O O . LYS A 1 80 ? 17.125 -21.938 -12.359 1 98.12 80 LYS A O 1
ATOM 639 N N . LEU A 1 81 ? 15.406 -21.891 -10.969 1 98.75 81 LEU A N 1
ATOM 640 C CA . LEU A 1 81 ? 14.898 -20.641 -11.531 1 98.75 81 LEU A CA 1
ATOM 641 C C . LEU A 1 81 ? 15.555 -19.438 -10.859 1 98.75 81 LEU A C 1
ATOM 643 O O . LEU A 1 81 ? 15.648 -19.375 -9.633 1 98.75 81 LEU A O 1
ATOM 647 N N . THR A 1 82 ? 16.031 -18.531 -11.672 1 98.5 82 THR A N 1
ATOM 648 C CA . THR A 1 82 ? 16.516 -17.234 -11.203 1 98.5 82 THR A CA 1
ATOM 649 C C . THR A 1 82 ? 15.367 -16.266 -10.969 1 98.5 82 THR A C 1
ATOM 651 O O . THR A 1 82 ? 14.234 -16.531 -11.383 1 98.5 82 THR A O 1
ATOM 654 N N . GLU A 1 83 ? 15.656 -15.195 -10.336 1 98.44 83 GLU A N 1
ATOM 655 C CA . GLU A 1 83 ? 14.664 -14.141 -10.164 1 98.44 83 GLU A CA 1
ATOM 656 C C . GLU A 1 83 ? 14.133 -13.656 -11.516 1 98.44 83 GLU A C 1
ATOM 658 O O . GLU A 1 83 ? 12.93 -13.484 -11.688 1 98.44 83 GLU A O 1
ATOM 663 N N . ARG A 1 84 ? 15.031 -13.484 -12.414 1 98.69 84 ARG A N 1
ATOM 664 C CA . ARG A 1 84 ? 14.656 -13.008 -13.742 1 98.69 84 ARG A CA 1
ATOM 665 C C . ARG A 1 84 ? 13.75 -14.008 -14.453 1 98.69 84 ARG A C 1
ATOM 667 O O . ARG A 1 84 ? 12.758 -13.625 -15.062 1 98.69 84 ARG A O 1
ATOM 674 N N . ALA A 1 85 ? 14.062 -15.273 -14.367 1 98.81 85 ALA A N 1
ATOM 675 C CA . ALA A 1 85 ? 13.234 -16.297 -14.992 1 98.81 85 ALA A CA 1
ATOM 676 C C . ALA A 1 85 ? 11.828 -16.328 -14.391 1 98.81 85 ALA A C 1
ATOM 678 O O . ALA A 1 85 ? 10.844 -16.406 -15.125 1 98.81 85 ALA A O 1
ATOM 679 N N . VAL A 1 86 ? 11.773 -16.219 -13.117 1 98.88 86 VAL A N 1
ATOM 680 C CA . VAL A 1 86 ? 10.492 -16.219 -12.422 1 98.88 86 VAL A CA 1
ATOM 681 C C . VAL A 1 86 ? 9.688 -14.977 -12.828 1 98.88 86 VAL A C 1
ATOM 683 O O . VAL A 1 86 ? 8.484 -15.078 -13.094 1 98.88 86 VAL A O 1
ATOM 686 N N . GLU A 1 87 ? 10.344 -13.828 -12.891 1 98.88 87 GLU A N 1
ATOM 687 C CA . GLU A 1 87 ? 9.695 -12.594 -13.312 1 98.88 87 GLU A CA 1
ATOM 688 C C . GLU A 1 87 ? 9.055 -12.734 -14.688 1 98.88 87 GLU A C 1
ATOM 690 O O . GLU A 1 87 ? 7.879 -12.422 -14.867 1 98.88 87 GLU A O 1
ATOM 695 N N . LEU A 1 88 ? 9.805 -13.273 -15.625 1 98.81 88 LEU A N 1
ATOM 696 C CA . LEU A 1 88 ? 9.352 -13.383 -17 1 98.81 88 LEU A CA 1
ATOM 697 C C . LEU A 1 88 ? 8.211 -14.391 -17.125 1 98.81 88 LEU A C 1
ATOM 699 O O . LEU A 1 88 ? 7.238 -14.156 -17.844 1 98.81 88 LEU A O 1
ATOM 703 N N . GLN A 1 89 ? 8.312 -15.5 -16.422 1 98.88 89 GLN A N 1
ATOM 704 C CA . GLN A 1 89 ? 7.254 -16.5 -16.453 1 98.88 89 GLN A CA 1
ATOM 705 C C . GLN A 1 89 ? 5.957 -15.953 -15.859 1 98.88 89 GLN A C 1
ATOM 707 O O . GLN A 1 89 ? 4.871 -16.219 -16.375 1 98.88 89 GLN A O 1
ATOM 712 N N . THR A 1 90 ? 6.113 -15.195 -14.82 1 98.88 90 THR A N 1
ATOM 713 C CA . THR A 1 90 ? 4.941 -14.586 -14.195 1 98.88 90 THR A CA 1
ATOM 714 C C . THR A 1 90 ? 4.266 -13.609 -15.156 1 98.88 90 THR A C 1
ATOM 716 O O . THR A 1 90 ? 3.049 -13.664 -15.344 1 98.88 90 THR A O 1
ATOM 719 N N . ILE A 1 91 ? 5.07 -12.766 -15.797 1 98.88 91 ILE A N 1
ATOM 720 C CA . ILE A 1 91 ? 4.539 -11.766 -16.719 1 98.88 91 ILE A CA 1
ATOM 721 C C . ILE A 1 91 ? 3.875 -12.469 -17.906 1 98.88 91 ILE A C 1
ATOM 723 O O . ILE A 1 91 ? 2.811 -12.047 -18.359 1 98.88 91 ILE A O 1
ATOM 727 N N . ASP A 1 92 ? 4.461 -13.57 -18.375 1 98.75 92 ASP A N 1
ATOM 728 C CA . ASP A 1 92 ? 3.902 -14.328 -19.484 1 98.75 92 ASP A CA 1
ATOM 729 C C . ASP A 1 92 ? 2.516 -14.867 -19.141 1 98.75 92 ASP A C 1
ATOM 731 O O . ASP A 1 92 ? 1.615 -14.859 -19.984 1 98.75 92 ASP A O 1
ATOM 735 N N . PHE A 1 93 ? 2.369 -15.32 -17.984 1 98.75 93 PHE A N 1
ATOM 736 C CA . PHE A 1 93 ? 1.063 -15.781 -17.531 1 98.75 93 PHE A CA 1
ATOM 737 C C . PHE A 1 93 ? 0.069 -14.625 -17.484 1 98.75 93 PHE A C 1
ATOM 739 O O . PHE A 1 93 ? -1.049 -14.742 -17.984 1 98.75 93 PHE A O 1
ATOM 746 N N . LEU A 1 94 ? 0.474 -13.484 -16.922 1 98.75 94 LEU A N 1
ATOM 747 C CA . LEU A 1 94 ? -0.424 -12.359 -16.688 1 98.75 94 LEU A CA 1
ATOM 748 C C . LEU A 1 94 ? -0.895 -11.758 -18 1 98.75 94 LEU A C 1
ATOM 750 O O . LEU A 1 94 ? -2.043 -11.32 -18.109 1 98.75 94 LEU A O 1
ATOM 754 N N . LYS A 1 95 ? -0.076 -11.758 -18.938 1 98.44 95 LYS A N 1
ATOM 755 C CA . LYS A 1 95 ? -0.355 -11.141 -20.234 1 98.44 95 LYS A CA 1
ATOM 756 C C . LYS A 1 95 ? -1.567 -11.781 -20.906 1 98.44 95 LYS A C 1
ATOM 758 O O . LYS A 1 95 ? -2.199 -11.172 -21.766 1 98.44 95 LYS A O 1
ATOM 763 N N . GLN A 1 96 ? -1.899 -12.914 -20.5 1 98.31 96 GLN A N 1
ATOM 764 C CA . GLN A 1 96 ? -3.02 -13.633 -21.094 1 98.31 96 GLN A CA 1
ATOM 765 C C . GLN A 1 96 ? -4.352 -13.125 -20.547 1 98.31 96 GLN A C 1
ATOM 767 O O . GLN A 1 96 ? -5.402 -13.359 -21.141 1 98.31 96 GLN A O 1
ATOM 772 N N . TRP A 1 97 ? -4.238 -12.414 -19.469 1 98.5 97 TRP A N 1
ATOM 773 C CA . TRP A 1 97 ? -5.484 -12.18 -18.75 1 98.5 97 TRP A CA 1
ATOM 774 C C . TRP A 1 97 ? -5.723 -10.688 -18.531 1 98.5 97 TRP A C 1
ATOM 776 O O . TRP A 1 97 ? -6.867 -10.25 -18.422 1 98.5 97 TRP A O 1
ATOM 786 N N . VAL A 1 98 ? -4.602 -9.961 -18.375 1 98.75 98 VAL A N 1
ATOM 787 C CA . VAL A 1 98 ? -4.695 -8.57 -17.938 1 98.75 98 VAL A CA 1
ATOM 788 C C . VAL A 1 98 ? -3.719 -7.715 -18.75 1 98.75 98 VAL A C 1
ATOM 790 O O . VAL A 1 98 ? -2.523 -8.016 -18.812 1 98.75 98 VAL A O 1
ATOM 793 N N . PRO A 1 99 ? -4.188 -6.613 -19.375 1 98.62 99 PRO A N 1
ATOM 794 C CA . PRO A 1 99 ? -3.234 -5.703 -20.016 1 98.62 99 PRO A CA 1
ATOM 795 C C . PRO A 1 99 ? -2.291 -5.035 -19.031 1 98.62 99 PRO A C 1
ATOM 797 O O . PRO A 1 99 ? -2.68 -4.773 -17.891 1 98.62 99 PRO A O 1
ATOM 800 N N . LYS A 1 100 ? -1.077 -4.777 -19.516 1 98.56 100 LYS A N 1
ATOM 801 C CA . LYS A 1 100 ? -0.107 -4.078 -18.688 1 98.56 100 LYS A CA 1
ATOM 802 C C . LYS A 1 100 ? -0.676 -2.756 -18.172 1 98.56 100 LYS A C 1
ATOM 804 O O . LYS A 1 100 ? -1.284 -2 -18.922 1 98.56 100 LYS A O 1
ATOM 809 N N . GLY A 1 101 ? -0.561 -2.527 -16.922 1 98.38 101 GLY A N 1
ATOM 810 C CA . GLY A 1 101 ? -0.931 -1.253 -16.328 1 98.38 101 GLY A CA 1
ATOM 811 C C . GLY A 1 101 ? -2.391 -1.186 -15.922 1 98.38 101 GLY A C 1
ATOM 812 O O . GLY A 1 101 ? -2.842 -0.179 -15.367 1 98.38 101 GLY A O 1
ATOM 813 N N . ALA A 1 102 ? -3.129 -2.236 -16.109 1 98.44 102 ALA A N 1
ATOM 814 C CA . ALA A 1 102 ? -4.574 -2.164 -15.898 1 98.44 102 ALA A CA 1
ATOM 815 C C . ALA A 1 102 ? -4.938 -2.51 -14.453 1 98.44 102 ALA A C 1
ATOM 817 O O . ALA A 1 102 ? -5.758 -1.831 -13.836 1 98.44 102 ALA A O 1
ATOM 818 N N . SER A 1 103 ? -4.379 -3.52 -13.93 1 98.81 103 SER A N 1
ATOM 819 C CA . SER A 1 103 ? -4.73 -3.986 -12.594 1 98.81 103 SER A CA 1
ATOM 820 C C . SER A 1 103 ? -3.85 -3.342 -11.531 1 98.81 103 SER A C 1
ATOM 822 O O . SER A 1 103 ? -2.627 -3.277 -11.688 1 98.81 103 SER A O 1
ATOM 824 N N . PRO A 1 104 ? -4.469 -2.832 -10.453 1 98.81 104 PRO A N 1
ATOM 825 C CA . PRO A 1 104 ? -3.625 -2.654 -9.266 1 98.81 104 PRO A CA 1
ATOM 826 C C . PRO A 1 104 ? -3.012 -3.963 -8.781 1 98.81 104 PRO A C 1
ATOM 828 O O . PRO A 1 104 ? -3.422 -5.043 -9.211 1 98.81 104 PRO A O 1
ATOM 831 N N . ILE A 1 105 ? -1.95 -3.861 -8.031 1 98.88 105 ILE A N 1
ATOM 832 C CA . ILE A 1 105 ? -1.444 -5.031 -7.316 1 98.88 105 ILE A CA 1
ATOM 833 C C . ILE A 1 105 ? -2.355 -5.348 -6.133 1 98.88 105 ILE A C 1
ATOM 835 O O . ILE A 1 105 ? -2.646 -4.473 -5.316 1 98.88 105 ILE A O 1
ATOM 839 N N . CYS A 1 106 ? -2.863 -6.559 -6.102 1 98.94 106 CYS A N 1
ATOM 840 C CA . CYS A 1 106 ? -3.84 -6.938 -5.086 1 98.94 106 CYS A CA 1
ATOM 841 C C . CYS A 1 106 ? -3.234 -7.918 -4.086 1 98.94 106 CYS A C 1
ATOM 843 O O . CYS A 1 106 ? -2.469 -8.805 -4.469 1 98.94 106 CYS A O 1
ATOM 845 N N . GLY A 1 107 ? -3.607 -7.812 -2.83 1 98.69 107 GLY A N 1
ATOM 846 C CA . GLY A 1 107 ? -3.182 -8.727 -1.78 1 98.69 107 GLY A CA 1
ATOM 847 C C . GLY A 1 107 ? -3.404 -8.172 -0.385 1 98.69 107 GLY A C 1
ATOM 848 O O . GLY A 1 107 ? -4.066 -7.148 -0.214 1 98.69 107 GLY A O 1
ATOM 849 N N . ASN A 1 108 ? -2.947 -8.906 0.613 1 98.06 108 ASN A N 1
ATOM 850 C CA . ASN A 1 108 ? -2.916 -8.461 2.002 1 98.06 108 ASN A CA 1
ATOM 851 C C . ASN A 1 108 ? -1.548 -7.902 2.381 1 98.06 108 ASN A C 1
ATOM 853 O O . ASN A 1 108 ? -0.542 -8.609 2.314 1 98.06 108 ASN A O 1
ATOM 857 N N . SER A 1 109 ? -1.541 -6.559 2.811 1 97.56 109 SER A N 1
ATOM 858 C CA . SER A 1 109 ? -0.282 -5.871 3.088 1 97.56 109 SER A CA 1
ATOM 859 C C . SER A 1 109 ? 0.684 -6 1.914 1 97.56 109 SER A C 1
ATOM 861 O O . SER A 1 109 ? 1.857 -6.324 2.102 1 97.56 109 SER A O 1
ATOM 863 N N . VAL A 1 110 ? 0.165 -5.758 0.72 1 98.19 110 VAL A N 1
ATOM 864 C CA . VAL A 1 110 ? 0.823 -6.117 -0.532 1 98.19 110 VAL A CA 1
ATOM 865 C C . VAL A 1 110 ? 1.903 -5.09 -0.862 1 98.19 110 VAL A C 1
ATOM 867 O O . VAL A 1 110 ? 2.766 -5.336 -1.708 1 98.19 110 VAL A O 1
ATOM 870 N N . ALA A 1 111 ? 1.881 -3.941 -0.202 1 97.44 111 ALA A N 1
ATOM 871 C CA . ALA A 1 111 ? 2.926 -2.943 -0.411 1 97.44 111 ALA A CA 1
ATOM 872 C C . ALA A 1 111 ? 4.305 -3.514 -0.087 1 97.44 111 ALA A C 1
ATOM 874 O O . ALA A 1 111 ? 5.297 -3.154 -0.722 1 97.44 111 ALA A O 1
ATOM 875 N N . GLN A 1 112 ? 4.348 -4.402 0.908 1 96.75 112 GLN A N 1
ATOM 876 C CA . GLN A 1 112 ? 5.598 -5.066 1.253 1 96.75 112 GLN A CA 1
ATOM 877 C C . GLN A 1 112 ? 6.117 -5.898 0.085 1 96.75 112 GLN A C 1
ATOM 879 O O . GLN A 1 112 ? 7.309 -5.859 -0.23 1 96.75 112 GLN A O 1
ATOM 884 N N . ASP A 1 113 ? 5.258 -6.613 -0.534 1 98.38 113 ASP A N 1
ATOM 885 C CA . ASP A 1 113 ? 5.633 -7.395 -1.71 1 98.38 113 ASP A CA 1
ATOM 886 C C . ASP A 1 113 ? 6.148 -6.492 -2.828 1 98.38 113 ASP A C 1
ATOM 888 O O . ASP A 1 113 ? 7.172 -6.785 -3.447 1 98.38 113 ASP A O 1
ATOM 892 N N . LYS A 1 114 ? 5.414 -5.418 -3.037 1 98.06 114 LYS A N 1
ATOM 893 C CA . LYS A 1 114 ? 5.789 -4.516 -4.121 1 98.06 114 LYS A CA 1
ATOM 894 C C . LYS A 1 114 ? 7.164 -3.898 -3.875 1 98.06 114 LYS A C 1
ATOM 896 O O . LYS A 1 114 ? 7.914 -3.641 -4.82 1 98.06 114 LYS A O 1
ATOM 901 N N . ARG A 1 115 ? 7.527 -3.672 -2.633 1 97.06 115 ARG A N 1
ATOM 902 C CA . ARG A 1 115 ? 8.852 -3.174 -2.287 1 97.06 115 ARG A CA 1
ATOM 903 C C . ARG A 1 115 ? 9.945 -4.109 -2.803 1 97.06 115 ARG A C 1
ATOM 905 O O . ARG A 1 115 ? 10.969 -3.656 -3.307 1 97.06 115 ARG A O 1
ATOM 912 N N . PHE A 1 116 ? 9.719 -5.414 -2.67 1 98.56 116 PHE A N 1
ATOM 913 C CA . PHE A 1 116 ? 10.68 -6.391 -3.168 1 98.56 116 PHE A CA 1
ATOM 914 C C . PHE A 1 116 ? 10.672 -6.434 -4.691 1 98.56 116 PHE A C 1
ATOM 916 O O . PHE A 1 116 ? 11.719 -6.582 -5.32 1 98.56 116 PHE A O 1
ATOM 923 N N . LEU A 1 117 ? 9.508 -6.293 -5.277 1 98.75 117 LEU A N 1
ATOM 924 C CA . LEU A 1 117 ? 9.406 -6.352 -6.73 1 98.75 117 LEU A CA 1
ATOM 925 C C . LEU A 1 117 ? 10.188 -5.215 -7.379 1 98.75 117 LEU A C 1
ATOM 927 O O . LEU A 1 117 ? 10.852 -5.414 -8.398 1 98.75 117 LEU A O 1
ATOM 931 N N . TYR A 1 118 ? 10.125 -4.039 -6.809 1 97.56 118 TYR A N 1
ATOM 932 C CA . TYR A 1 118 ? 10.844 -2.906 -7.371 1 97.56 118 TYR A CA 1
ATOM 933 C C . TYR A 1 118 ? 12.328 -3.23 -7.535 1 97.56 118 TYR A C 1
ATOM 935 O O . TYR A 1 118 ? 12.953 -2.814 -8.508 1 97.56 118 TYR A O 1
ATOM 943 N N . LYS A 1 119 ? 12.828 -3.963 -6.602 1 97.12 119 LYS A N 1
ATOM 944 C CA . LYS A 1 119 ? 14.266 -4.211 -6.57 1 97.12 119 LYS A CA 1
ATOM 945 C C . LYS A 1 119 ? 14.625 -5.461 -7.371 1 97.12 119 LYS A C 1
ATOM 947 O O . LYS A 1 119 ? 15.617 -5.477 -8.094 1 97.12 119 LYS A O 1
ATOM 952 N N . TYR A 1 120 ? 13.82 -6.527 -7.352 1 98.62 120 TYR A N 1
ATOM 953 C CA . TYR A 1 120 ? 14.289 -7.824 -7.836 1 98.62 120 TYR A CA 1
ATOM 954 C C . TYR A 1 120 ? 13.516 -8.25 -9.078 1 98.62 120 TYR A C 1
ATOM 956 O O . TYR A 1 120 ? 13.945 -9.148 -9.805 1 98.62 120 TYR A O 1
ATOM 964 N N . MET A 1 121 ? 12.398 -7.645 -9.289 1 98.75 121 MET A N 1
ATOM 965 C CA . MET A 1 121 ? 11.562 -7.934 -10.453 1 98.75 121 MET A CA 1
ATOM 966 C C . MET A 1 121 ? 10.914 -6.664 -10.984 1 98.75 121 MET A C 1
ATOM 968 O O . MET A 1 121 ? 9.68 -6.562 -11.023 1 98.75 121 MET A O 1
ATOM 972 N N . PRO A 1 122 ? 11.719 -5.742 -11.461 1 98.38 122 PRO A N 1
ATOM 973 C CA . PRO A 1 122 ? 11.227 -4.406 -11.797 1 98.38 122 PRO A CA 1
ATOM 974 C C . PRO A 1 122 ? 10.234 -4.418 -12.961 1 98.38 122 PRO A C 1
ATOM 976 O O . PRO A 1 122 ? 9.328 -3.584 -13.016 1 98.38 122 PRO A O 1
ATOM 979 N N . ASP A 1 123 ? 10.367 -5.309 -13.938 1 98.75 123 ASP A N 1
ATOM 980 C CA . ASP A 1 123 ? 9.406 -5.383 -15.039 1 98.75 123 ASP A CA 1
ATOM 981 C C . ASP A 1 123 ? 8.039 -5.832 -14.547 1 98.75 123 ASP A C 1
ATOM 983 O O . ASP A 1 123 ? 7.008 -5.367 -15.047 1 98.75 123 ASP A O 1
ATOM 987 N N . LEU A 1 124 ? 8.07 -6.73 -13.617 1 98.88 124 LEU A N 1
ATOM 988 C CA . LEU A 1 124 ? 6.809 -7.16 -13.023 1 98.88 124 LEU A CA 1
AT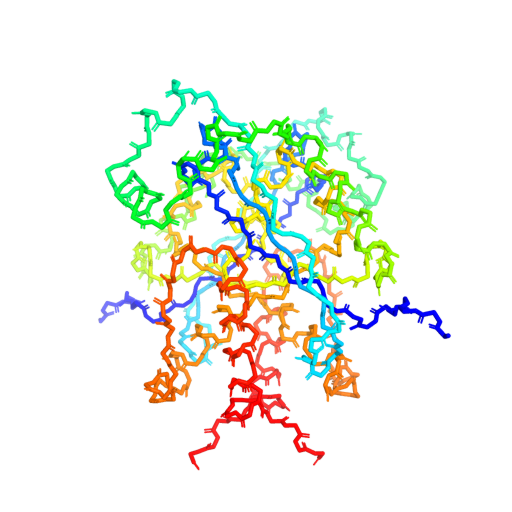OM 989 C C . LEU A 1 124 ? 6.188 -6.043 -12.188 1 98.88 124 LEU A C 1
ATOM 991 O O . LEU A 1 124 ? 4.977 -5.82 -12.25 1 98.88 124 LEU A O 1
ATOM 995 N N . ALA A 1 125 ? 7.039 -5.375 -11.414 1 98.56 125 ALA A N 1
ATOM 996 C CA . ALA A 1 125 ? 6.551 -4.223 -10.656 1 98.56 125 ALA A CA 1
ATOM 997 C C . ALA A 1 125 ? 5.855 -3.219 -11.578 1 98.56 125 ALA A C 1
ATOM 999 O O . ALA A 1 125 ? 4.812 -2.666 -11.227 1 98.56 125 ALA A O 1
ATOM 1000 N N . ASP A 1 126 ? 6.414 -3.049 -12.75 1 98.06 126 ASP A N 1
ATOM 1001 C CA . ASP A 1 126 ? 5.934 -2.057 -13.711 1 98.06 126 ASP A CA 1
ATOM 1002 C C . ASP A 1 126 ? 4.703 -2.564 -14.453 1 98.06 126 ASP A C 1
ATOM 1004 O O . ASP A 1 126 ? 4.086 -1.823 -15.227 1 98.06 126 ASP A O 1
ATOM 1008 N N . TYR A 1 127 ? 4.375 -3.816 -14.297 1 98.81 127 TYR A N 1
ATOM 1009 C CA . TYR A 1 127 ? 3.232 -4.402 -14.992 1 98.81 127 TYR A CA 1
ATOM 1010 C C . TYR A 1 127 ? 1.922 -3.951 -14.352 1 98.81 127 TYR A C 1
ATOM 1012 O O . TYR A 1 127 ? 0.878 -3.941 -15.016 1 98.81 127 TYR A O 1
ATOM 1020 N N . PHE A 1 128 ? 1.997 -3.564 -13.156 1 98.75 128 PHE A N 1
ATOM 1021 C CA . PHE A 1 128 ? 0.812 -3.178 -12.398 1 98.75 128 PHE A CA 1
ATOM 1022 C C . PHE A 1 128 ? 0.524 -1.689 -12.57 1 98.75 128 PHE A C 1
ATOM 1024 O O . PHE A 1 128 ? 1.426 -0.909 -12.883 1 98.75 128 PHE A O 1
ATOM 1031 N N . HIS A 1 129 ? -0.786 -1.355 -12.344 1 98.25 129 HIS A N 1
ATOM 1032 C CA . HIS A 1 129 ? -1.152 0.035 -12.102 1 98.25 129 HIS A CA 1
ATOM 1033 C C . HIS A 1 129 ? -0.427 0.59 -10.883 1 98.25 129 HIS A C 1
ATOM 1035 O O . HIS A 1 129 ? 0.03 -0.171 -10.023 1 98.25 129 HIS A O 1
ATOM 1041 N N . TYR A 1 130 ? -0.269 1.896 -10.781 1 96.94 130 TYR A N 1
ATOM 1042 C CA . TYR A 1 130 ? 0.481 2.488 -9.68 1 96.94 130 TYR A CA 1
ATOM 1043 C C . TYR A 1 130 ? -0.271 2.334 -8.359 1 96.94 130 TYR A C 1
ATOM 1045 O O . TYR A 1 130 ? 0.332 2.377 -7.285 1 96.94 130 TYR A O 1
ATOM 1053 N N . ARG A 1 131 ? -1.601 2.137 -8.438 1 98.12 131 ARG A N 1
ATOM 1054 C CA . ARG A 1 131 ? -2.414 1.973 -7.234 1 98.12 131 ARG A CA 1
ATOM 1055 C C . ARG A 1 131 ? -2.32 0.548 -6.699 1 98.12 131 ARG A C 1
ATOM 1057 O O . ARG A 1 131 ? -1.797 -0.341 -7.375 1 98.12 131 ARG A O 1
ATOM 1064 N N . HIS A 1 132 ? -2.746 0.416 -5.426 1 98.56 132 HIS A N 1
ATOM 1065 C CA . HIS A 1 132 ? -2.822 -0.878 -4.758 1 98.56 132 HIS A CA 1
ATOM 1066 C C . HIS A 1 132 ? -4.258 -1.219 -4.379 1 98.56 132 HIS A C 1
ATOM 1068 O O . HIS A 1 132 ? -5.074 -0.322 -4.145 1 98.56 132 HIS A O 1
ATOM 1074 N N . LEU A 1 133 ? -4.594 -2.424 -4.469 1 98.81 133 LEU A N 1
ATOM 1075 C CA . LEU A 1 133 ? -5.762 -2.979 -3.791 1 98.81 133 LEU A CA 1
ATOM 1076 C C . LEU A 1 133 ? -5.344 -3.871 -2.627 1 98.81 133 LEU A C 1
ATOM 1078 O O . LEU A 1 133 ? -5.137 -5.074 -2.805 1 98.81 133 LEU A O 1
ATOM 1082 N N . ASP A 1 134 ? -5.305 -3.26 -1.463 1 98.81 134 ASP A N 1
ATOM 1083 C CA . ASP A 1 134 ? -4.797 -3.906 -0.255 1 98.81 134 ASP A CA 1
ATOM 1084 C C . ASP A 1 134 ? -5.938 -4.273 0.691 1 98.81 134 ASP A C 1
ATOM 1086 O O . ASP A 1 134 ? -6.535 -3.395 1.318 1 98.81 134 ASP A O 1
ATOM 1090 N N . VAL A 1 135 ? -6.168 -5.547 0.876 1 98.75 135 VAL A N 1
ATOM 1091 C CA . VAL A 1 135 ? -7.262 -6.051 1.696 1 98.75 135 VAL A CA 1
ATOM 1092 C C . VAL A 1 135 ? -7.094 -5.57 3.137 1 98.75 135 VAL A C 1
ATOM 1094 O O . VAL A 1 135 ? -8.078 -5.285 3.82 1 98.75 135 VAL A O 1
ATOM 1097 N N . SER A 1 136 ? -5.855 -5.398 3.557 1 98.31 136 SER A N 1
ATOM 1098 C CA . SER A 1 136 ? -5.59 -4.973 4.93 1 98.31 136 SER A CA 1
ATOM 1099 C C . SER A 1 136 ? -6.152 -3.582 5.191 1 98.31 136 SER A C 1
ATOM 1101 O O . SER A 1 136 ? -6.395 -3.213 6.344 1 98.31 136 SER A O 1
ATOM 1103 N N . THR A 1 137 ? -6.34 -2.754 4.16 1 98.75 137 THR A N 1
ATOM 1104 C CA . THR A 1 137 ? -7.016 -1.47 4.328 1 98.75 137 THR A CA 1
ATOM 1105 C C . THR A 1 137 ? -8.406 -1.663 4.918 1 98.75 137 THR A C 1
ATOM 1107 O O . THR A 1 137 ? -8.781 -0.983 5.875 1 98.75 137 THR A O 1
ATOM 1110 N N . LEU A 1 138 ? -9.156 -2.605 4.332 1 98.38 138 LEU A N 1
ATOM 1111 C CA . LEU A 1 138 ? -10.5 -2.887 4.828 1 98.38 138 LEU A CA 1
ATOM 1112 C C . LEU A 1 138 ? -10.453 -3.459 6.242 1 98.38 138 LEU A C 1
ATOM 1114 O O . LEU A 1 138 ? -11.312 -3.162 7.07 1 98.38 138 LEU A O 1
ATOM 1118 N N . LYS A 1 139 ? -9.461 -4.258 6.52 1 97.81 139 LYS A N 1
ATOM 1119 C CA . LYS A 1 139 ? -9.297 -4.812 7.859 1 97.81 139 LYS A CA 1
ATOM 1120 C C . LYS A 1 139 ? -9.07 -3.707 8.891 1 97.81 139 LYS A C 1
ATOM 1122 O O . LYS A 1 139 ? -9.68 -3.721 9.961 1 97.81 139 LYS A O 1
ATOM 1127 N N . GLU A 1 140 ? -8.242 -2.74 8.562 1 98.38 140 GLU A N 1
ATOM 1128 C CA . GLU A 1 140 ? -7.965 -1.62 9.453 1 98.38 140 GLU A CA 1
ATOM 1129 C C . GLU A 1 140 ? -9.219 -0.788 9.695 1 98.38 140 GLU A C 1
ATOM 1131 O O . GLU A 1 140 ? -9.477 -0.347 10.82 1 98.38 140 GLU A O 1
ATOM 1136 N N . LEU A 1 141 ? -9.953 -0.576 8.641 1 98.38 141 LEU A N 1
ATOM 1137 C CA . LEU A 1 141 ? -11.195 0.185 8.773 1 98.38 141 LEU A CA 1
ATOM 1138 C C . LEU A 1 141 ? -12.211 -0.582 9.609 1 98.38 141 LEU A C 1
ATOM 1140 O O . LEU A 1 141 ? -12.859 -0.009 10.492 1 98.38 141 LEU A O 1
ATOM 1144 N N . ALA A 1 142 ? -12.359 -1.857 9.344 1 97.31 142 ALA A N 1
ATOM 1145 C CA . ALA A 1 142 ? -13.297 -2.686 10.094 1 97.31 142 ALA A CA 1
ATOM 1146 C C . ALA A 1 142 ? -12.93 -2.725 11.578 1 97.31 142 ALA A C 1
ATOM 1148 O O . ALA A 1 142 ? -13.812 -2.686 12.438 1 97.31 142 ALA A O 1
ATOM 1149 N N . ARG A 1 143 ? -11.672 -2.836 11.867 1 96.81 143 ARG A N 1
ATOM 1150 C CA . ARG A 1 143 ? -11.195 -2.846 13.242 1 96.81 143 ARG A CA 1
ATOM 1151 C C . ARG A 1 143 ? -11.672 -1.61 14 1 96.81 143 ARG A C 1
ATOM 1153 O O . ARG A 1 143 ? -11.953 -1.678 15.203 1 96.81 143 ARG A O 1
ATOM 1160 N N . ARG A 1 144 ? -11.859 -0.541 13.32 1 97 144 ARG A N 1
ATOM 1161 C CA . ARG A 1 144 ? -12.203 0.729 13.953 1 97 144 ARG A CA 1
ATOM 1162 C C . ARG A 1 144 ? -13.703 0.979 13.891 1 97 144 ARG A C 1
ATOM 1164 O O . ARG A 1 144 ? -14.289 1.496 14.844 1 97 144 ARG A O 1
ATOM 1171 N N . TRP A 1 145 ? -14.328 0.542 12.836 1 97.06 145 TRP A N 1
ATOM 1172 C CA . TRP A 1 145 ? -15.703 0.959 12.578 1 97.06 145 TRP A CA 1
ATOM 1173 C C . TRP A 1 145 ? -16.688 -0.178 12.867 1 97.06 145 TRP A C 1
ATOM 1175 O O . TRP A 1 145 ? -17.859 0.06 13.125 1 97.06 145 TRP A O 1
ATOM 1185 N N . LYS A 1 146 ? -16.25 -1.377 12.773 1 95.81 146 LYS A N 1
ATOM 1186 C CA . LYS A 1 146 ? -17.078 -2.557 13.016 1 95.81 146 LYS A CA 1
ATOM 1187 C C . LYS A 1 146 ? -16.234 -3.717 13.547 1 95.81 146 LYS A C 1
ATOM 1189 O O . LYS A 1 146 ? -16.203 -4.789 12.938 1 95.81 146 LYS A O 1
ATOM 1194 N N . PRO A 1 147 ? -15.648 -3.574 14.734 1 95.12 147 PRO A N 1
ATOM 1195 C CA . PRO A 1 147 ? -14.656 -4.527 15.227 1 95.12 147 PRO A CA 1
ATOM 1196 C C . PRO A 1 147 ? -15.234 -5.922 15.453 1 95.12 147 PRO A C 1
ATOM 1198 O O . PRO A 1 147 ? -14.531 -6.922 15.266 1 95.12 147 PRO A O 1
ATOM 1201 N N . ASP A 1 148 ? -16.469 -6.02 15.773 1 94.44 148 ASP A N 1
ATOM 1202 C CA . ASP A 1 148 ? -17.062 -7.316 16.062 1 94.44 148 ASP A CA 1
ATOM 1203 C C . ASP A 1 148 ? -17.094 -8.203 14.828 1 94.44 148 ASP A C 1
ATOM 1205 O O . ASP A 1 148 ? -17.047 -9.43 14.93 1 94.44 148 ASP A O 1
ATOM 1209 N N . MET A 1 149 ? -17.109 -7.586 13.688 1 93.25 149 MET A N 1
ATOM 1210 C CA . MET A 1 149 ? -17.172 -8.328 12.43 1 93.25 149 MET A CA 1
ATOM 1211 C C . MET A 1 149 ? -15.898 -9.141 12.211 1 93.25 149 MET A C 1
ATOM 1213 O O . MET A 1 149 ? -15.93 -10.188 11.57 1 93.25 149 MET A O 1
ATOM 1217 N N . LEU A 1 150 ? -14.805 -8.68 12.781 1 93.5 150 LEU A N 1
ATOM 1218 C CA . LEU A 1 150 ? -13.508 -9.297 12.523 1 93.5 150 LEU A CA 1
ATOM 1219 C C . LEU A 1 150 ? -13.414 -10.672 13.188 1 93.5 150 LEU A C 1
ATOM 1221 O O . LEU A 1 150 ? -12.57 -11.492 12.812 1 93.5 150 LEU A O 1
ATOM 1225 N N . ASN A 1 151 ? -14.281 -10.914 14.094 1 93.31 151 ASN A N 1
ATOM 1226 C CA . ASN A 1 151 ? -14.312 -12.211 14.766 1 93.31 151 ASN A CA 1
ATOM 1227 C C . ASN A 1 151 ? -14.898 -13.297 13.859 1 93.31 151 ASN A C 1
ATOM 1229 O O . ASN A 1 151 ? -14.727 -14.484 14.125 1 93.31 151 ASN A O 1
ATOM 1233 N N . ALA A 1 152 ? -15.5 -12.906 12.805 1 92.75 152 ALA A N 1
ATOM 1234 C CA . ALA A 1 152 ? -16.234 -13.836 11.953 1 92.75 152 ALA A CA 1
ATOM 1235 C C . ALA A 1 152 ? -15.352 -14.375 10.828 1 92.75 152 ALA A C 1
ATOM 1237 O O . ALA A 1 152 ? -15.766 -15.258 10.078 1 92.75 152 ALA A O 1
ATOM 1238 N N . PHE A 1 153 ? -14.172 -13.875 10.664 1 92.56 153 PHE A N 1
ATOM 1239 C CA . PHE A 1 153 ? -13.258 -14.336 9.625 1 92.56 153 PHE A CA 1
ATOM 1240 C C . PHE A 1 153 ? -11.898 -14.688 10.211 1 92.56 153 PHE A C 1
ATOM 1242 O O . PHE A 1 153 ? -11.281 -13.867 10.891 1 92.56 153 PHE A O 1
ATOM 1249 N N . ASN A 1 154 ? -11.414 -15.867 9.898 1 90.69 154 ASN A N 1
ATOM 1250 C CA . ASN A 1 154 ? -10.117 -16.328 10.375 1 90.69 154 ASN A CA 1
ATOM 1251 C C . ASN A 1 154 ? -9.242 -16.828 9.227 1 90.69 154 ASN A C 1
ATOM 1253 O O . ASN A 1 154 ? -9.727 -17.547 8.344 1 90.69 154 ASN A O 1
ATOM 1257 N N . LYS A 1 155 ? -8.023 -16.406 9.289 1 89.94 155 LYS A N 1
ATOM 1258 C CA . LYS A 1 155 ? -7.059 -16.875 8.297 1 89.94 155 LYS A CA 1
ATOM 1259 C C . LYS A 1 155 ? -6.246 -18.047 8.828 1 89.94 155 LYS A C 1
ATOM 1261 O O . LYS A 1 155 ? -5.938 -18.109 10.023 1 89.94 155 LYS A O 1
ATOM 1266 N N . LYS A 1 156 ? -5.875 -18.922 7.918 1 85.56 156 LYS A N 1
ATOM 1267 C CA . LYS A 1 156 ? -5.012 -20.047 8.273 1 85.56 156 LYS A CA 1
ATOM 1268 C C . LYS A 1 156 ? -3.543 -19.625 8.281 1 85.56 156 LYS A C 1
ATOM 1270 O O . LYS A 1 156 ? -2.766 -20.094 9.117 1 85.56 156 LYS A O 1
ATOM 1275 N N . ASN A 1 157 ? -3.104 -18.766 7.453 1 85.38 157 ASN A N 1
ATOM 1276 C CA . ASN A 1 157 ? -1.742 -18.25 7.336 1 85.38 157 ASN A CA 1
ATOM 1277 C C . ASN A 1 157 ? -0.735 -19.375 7.137 1 85.38 157 ASN A C 1
ATOM 1279 O O . ASN A 1 157 ? 0.22 -19.5 7.906 1 85.38 157 ASN A O 1
ATOM 1283 N N . THR A 1 158 ? -0.8 -20.094 6.125 1 85.81 158 THR A N 1
ATOM 1284 C CA . THR A 1 158 ? 0.047 -21.25 5.859 1 85.81 158 THR A CA 1
ATOM 1285 C C . THR A 1 158 ? 1.448 -20.812 5.445 1 85.81 158 THR A C 1
ATOM 1287 O O . THR A 1 158 ? 2.385 -21.609 5.457 1 85.81 158 THR A O 1
ATOM 1290 N N . HIS A 1 159 ? 1.607 -19.547 5.035 1 89.5 159 HIS A N 1
ATOM 1291 C CA . HIS A 1 159 ? 2.852 -18.938 4.562 1 89.5 159 HIS A CA 1
ATOM 1292 C C . HIS A 1 159 ? 3.342 -19.625 3.291 1 89.5 159 HIS A C 1
ATOM 1294 O O . HIS A 1 159 ? 4.547 -19.766 3.086 1 89.5 159 HIS A O 1
ATOM 1300 N N . LEU A 1 160 ? 2.406 -20.203 2.604 1 93.31 160 LEU A N 1
ATOM 1301 C CA . LEU A 1 160 ? 2.562 -20.547 1.194 1 93.31 160 LEU A CA 1
ATOM 1302 C C . LEU A 1 160 ? 1.854 -19.531 0.303 1 93.31 160 LEU A C 1
ATOM 1304 O O . LEU A 1 160 ? 0.676 -19.234 0.512 1 93.31 160 LEU A O 1
ATOM 1308 N N . ALA A 1 161 ? 2.564 -19.125 -0.648 1 95.56 161 ALA A N 1
ATOM 1309 C CA . ALA A 1 161 ? 2.164 -17.922 -1.394 1 95.56 161 ALA A CA 1
ATOM 1310 C C . ALA A 1 161 ? 0.773 -18.094 -1.998 1 95.56 161 ALA A C 1
ATOM 1312 O O . ALA A 1 161 ? -0.101 -17.25 -1.81 1 95.56 161 ALA A O 1
ATOM 1313 N N . LEU A 1 162 ? 0.535 -19.188 -2.639 1 97.81 162 LEU A N 1
ATOM 1314 C CA . LEU A 1 162 ? -0.734 -19.391 -3.326 1 97.81 162 LEU A CA 1
ATOM 1315 C C . LEU A 1 162 ? -1.885 -19.484 -2.33 1 97.81 162 LEU A C 1
ATOM 1317 O O . LEU A 1 162 ? -2.947 -18.906 -2.545 1 97.81 162 LEU A O 1
ATOM 1321 N N . ASP A 1 163 ? -1.686 -20.203 -1.241 1 96.69 163 ASP A N 1
ATOM 1322 C CA . ASP A 1 163 ? -2.691 -20.328 -0.191 1 96.69 163 ASP A CA 1
ATOM 1323 C C . ASP A 1 163 ? -3.02 -18.953 0.412 1 96.69 163 ASP A C 1
ATOM 1325 O O . ASP A 1 163 ? -4.188 -18.656 0.656 1 96.69 163 ASP A O 1
ATOM 1329 N N . ASP A 1 164 ? -2.025 -18.234 0.629 1 97.44 164 ASP A N 1
ATOM 1330 C CA . ASP A 1 164 ? -2.213 -16.922 1.229 1 97.44 164 ASP A CA 1
ATOM 1331 C C . ASP A 1 164 ? -3.021 -16.016 0.31 1 97.44 164 ASP A C 1
ATOM 1333 O O . ASP A 1 164 ? -3.811 -15.188 0.78 1 97.44 164 ASP A O 1
ATOM 1337 N N . ILE A 1 165 ? -2.861 -16.125 -1.03 1 98.5 165 ILE A N 1
ATOM 1338 C CA . ILE A 1 165 ? -3.652 -15.352 -1.979 1 98.5 165 ILE A CA 1
ATOM 1339 C C . ILE A 1 165 ? -5.121 -15.758 -1.882 1 98.5 165 ILE A C 1
ATOM 1341 O O . ILE A 1 165 ? -6.004 -14.906 -1.797 1 98.5 165 ILE A O 1
ATOM 1345 N N . ARG A 1 166 ? -5.348 -17.031 -1.882 1 98.25 166 ARG A N 1
ATOM 1346 C CA . ARG A 1 166 ? -6.723 -17.516 -1.799 1 98.25 166 ARG A CA 1
ATOM 1347 C C . ARG A 1 166 ? -7.414 -17 -0.547 1 98.25 166 ARG A C 1
ATOM 1349 O O . ARG A 1 166 ? -8.57 -16.578 -0.602 1 98.25 166 ARG A O 1
ATOM 1356 N N . GLU A 1 167 ? -6.695 -17.031 0.505 1 98.06 167 GLU A N 1
ATOM 1357 C CA . GLU A 1 167 ? -7.246 -16.516 1.752 1 98.06 167 GLU A CA 1
ATOM 1358 C C . GLU A 1 167 ? -7.535 -15.016 1.645 1 98.06 167 GLU A C 1
ATOM 1360 O O . GLU A 1 167 ? -8.531 -14.531 2.18 1 98.06 167 GLU A O 1
ATOM 1365 N N . SER A 1 168 ? -6.633 -14.297 1.001 1 98.44 168 SER A N 1
ATOM 1366 C CA . SER A 1 168 ? -6.836 -12.867 0.811 1 98.44 168 SER A CA 1
ATOM 1367 C C . SER A 1 168 ? -8.086 -12.594 -0.02 1 98.44 168 SER A C 1
ATOM 1369 O O . SER A 1 168 ? -8.859 -11.68 0.292 1 98.44 168 SER A O 1
ATOM 1371 N N . ILE A 1 169 ? -8.281 -13.352 -1.079 1 98.75 169 ILE A N 1
ATOM 1372 C CA . ILE A 1 169 ? -9.461 -13.203 -1.923 1 98.75 169 ILE A CA 1
ATOM 1373 C C . ILE A 1 169 ? -10.719 -13.484 -1.103 1 98.75 169 ILE A C 1
ATOM 1375 O O . ILE A 1 169 ? -11.688 -12.719 -1.156 1 98.75 169 ILE A O 1
ATOM 1379 N N . GLU A 1 170 ? -10.672 -14.555 -0.284 1 98.31 170 GLU A N 1
ATOM 1380 C CA . GLU A 1 170 ? -11.812 -14.891 0.554 1 98.31 170 GLU A CA 1
ATOM 1381 C C . GLU A 1 170 ? -12.086 -13.805 1.586 1 98.31 170 GLU A C 1
ATOM 1383 O O . GLU A 1 170 ? -13.242 -13.508 1.894 1 98.31 170 GLU A O 1
ATOM 1388 N N . GLU A 1 171 ? -11.062 -13.297 2.117 1 98.31 171 GLU A N 1
ATOM 1389 C CA . GLU A 1 171 ? -11.227 -12.203 3.072 1 98.31 171 GLU A CA 1
ATOM 1390 C C . GLU A 1 171 ? -11.898 -11 2.424 1 98.31 171 GLU A C 1
ATOM 1392 O O . GLU A 1 171 ? -12.789 -10.383 3.02 1 98.31 171 GLU A O 1
ATOM 1397 N N . LEU A 1 172 ? -11.492 -10.648 1.199 1 98.62 172 LEU A N 1
ATOM 1398 C CA . LEU A 1 172 ? -12.125 -9.523 0.516 1 98.62 172 LEU A CA 1
ATOM 1399 C C . LEU A 1 172 ? -13.594 -9.828 0.219 1 98.62 172 LEU A C 1
ATOM 1401 O O . LEU A 1 172 ? -14.445 -8.953 0.339 1 98.62 172 LEU A O 1
ATOM 1405 N N . LYS A 1 173 ? -13.844 -11.055 -0.166 1 98.19 173 LYS A N 1
ATOM 1406 C CA . LYS A 1 173 ? -15.234 -11.445 -0.366 1 98.19 173 LYS A CA 1
ATOM 1407 C C . LYS A 1 173 ? -16.047 -11.258 0.911 1 98.19 173 LYS A C 1
ATOM 1409 O O . LYS A 1 173 ? -17.203 -10.812 0.861 1 98.19 173 LYS A O 1
ATOM 1414 N N . PHE A 1 174 ? -15.5 -11.648 2.008 1 97.62 174 PHE A N 1
ATOM 1415 C CA . PHE A 1 174 ? -16.141 -11.469 3.307 1 97.62 174 PHE A CA 1
ATOM 1416 C C . PHE A 1 174 ? -16.469 -10 3.547 1 97.62 174 PHE A C 1
ATOM 1418 O O . PHE A 1 174 ? -17.594 -9.672 3.926 1 97.62 174 PHE A O 1
ATOM 1425 N N . TYR A 1 175 ? -15.523 -9.117 3.322 1 97.69 175 TYR A N 1
ATOM 1426 C CA . TYR A 1 175 ? -15.766 -7.691 3.504 1 97.69 175 TYR A CA 1
ATOM 1427 C C . TYR A 1 175 ? -16.812 -7.191 2.516 1 97.69 175 TYR A C 1
ATOM 1429 O O . TYR A 1 175 ? -17.625 -6.328 2.85 1 97.69 175 TYR A O 1
ATOM 1437 N N . ARG A 1 176 ? -16.734 -7.699 1.29 1 97.06 176 ARG A N 1
ATOM 1438 C CA . ARG A 1 176 ? -17.719 -7.309 0.288 1 97.06 176 ARG A CA 1
ATOM 1439 C C . ARG A 1 176 ? -19.141 -7.605 0.771 1 97.06 176 ARG A C 1
ATOM 1441 O O . ARG A 1 176 ? -20.047 -6.793 0.576 1 97.06 176 ARG A O 1
ATOM 1448 N N . THR A 1 177 ? -19.281 -8.664 1.438 1 95.44 177 THR A N 1
ATOM 1449 C CA . THR A 1 177 ? -20.594 -9.133 1.87 1 95.44 177 THR A CA 1
ATOM 1450 C C . THR A 1 177 ? -21.016 -8.43 3.156 1 95.44 177 THR A C 1
ATOM 1452 O O . THR A 1 177 ? -22.172 -8.039 3.299 1 95.44 177 THR A O 1
ATOM 1455 N N . HIS A 1 178 ? -20.094 -8.172 4.023 1 95.06 178 HIS A N 1
ATOM 1456 C CA . HIS A 1 178 ? -20.484 -7.828 5.383 1 95.06 178 HIS A CA 1
ATOM 1457 C C . HIS A 1 178 ? -20.109 -6.391 5.727 1 95.06 178 HIS A C 1
ATOM 1459 O O . HIS A 1 178 ? -20.594 -5.84 6.719 1 95.06 178 HIS A O 1
ATOM 1465 N N . PHE A 1 179 ? -19.266 -5.82 4.898 1 96.31 179 PHE A N 1
ATOM 1466 C CA . PHE A 1 179 ? -18.719 -4.52 5.27 1 96.31 179 PHE A CA 1
ATOM 1467 C C . PHE A 1 179 ? -19.016 -3.48 4.195 1 96.31 179 PHE A C 1
ATOM 1469 O O . PHE A 1 179 ? -19.094 -2.285 4.484 1 96.31 179 PHE A O 1
ATOM 1476 N N . ILE A 1 180 ? -19.203 -3.92 2.951 1 93.69 180 ILE A N 1
ATOM 1477 C CA . ILE A 1 180 ? -19.438 -3.014 1.831 1 93.69 180 ILE A CA 1
ATOM 1478 C C . ILE A 1 180 ? -20.938 -2.955 1.518 1 93.69 180 ILE A C 1
ATOM 1480 O O . ILE A 1 180 ? -21.609 -3.982 1.531 1 93.69 180 ILE A O 1
ATOM 1484 N N . ASN A 1 181 ? -21.375 -1.799 1.316 1 86.31 181 ASN A N 1
ATOM 1485 C CA . ASN A 1 181 ? -22.75 -1.553 0.936 1 86.31 181 ASN A CA 1
ATOM 1486 C C . ASN A 1 181 ? -22.922 -1.482 -0.581 1 86.31 181 ASN A C 1
ATOM 1488 O O . ASN A 1 181 ? -22.641 -0.45 -1.191 1 86.31 181 ASN A O 1
ATOM 1492 N N . LEU A 1 182 ? -23.422 -2.545 -1.181 1 83.31 182 LEU A N 1
ATOM 1493 C CA . LEU A 1 182 ? -23.578 -2.572 -2.633 1 83.31 182 LEU A CA 1
ATOM 1494 C C . LEU A 1 182 ? -25.016 -2.305 -3.037 1 83.31 182 LEU A C 1
ATOM 1496 O O . LEU A 1 182 ? -25.344 -2.283 -4.227 1 83.31 182 LEU A O 1
ATOM 1500 N N . GLU A 1 183 ? -25.906 -2.24 -2.178 1 69.25 183 GLU A N 1
ATOM 1501 C CA . GLU A 1 183 ? -27.297 -1.951 -2.529 1 69.25 183 GLU A CA 1
ATOM 1502 C C . GLU A 1 183 ? -27.453 -0.517 -3.025 1 69.25 183 GLU A C 1
ATOM 1504 O O . GLU A 1 183 ? -26.734 0.379 -2.588 1 69.25 183 GLU A O 1
ATOM 1509 N N . LYS A 1 184 ? -28.203 -0.353 -4.289 1 50.31 184 LYS A N 1
ATOM 1510 C CA . LYS A 1 184 ? -28.531 0.901 -4.957 1 50.31 184 LYS A CA 1
ATOM 1511 C C . LYS A 1 184 ? -29.453 1.761 -4.09 1 50.31 184 LYS A C 1
ATOM 1513 O O . LYS A 1 184 ? -30.312 1.239 -3.379 1 50.31 184 LYS A O 1
ATOM 1518 N N . MET B 1 1 ? -5.938 15.062 29.688 1 47.81 1 MET B N 1
ATOM 1519 C CA . MET B 1 1 ? -6.141 13.719 29.156 1 47.81 1 MET B CA 1
ATOM 1520 C C . MET B 1 1 ? -5.227 13.453 27.969 1 47.81 1 MET B C 1
ATOM 1522 O O . MET B 1 1 ? -5.074 14.305 27.094 1 47.81 1 MET B O 1
ATOM 1526 N N . SER B 1 2 ? -4.41 12.383 28.094 1 65.19 2 SER B N 1
ATOM 1527 C CA . SER B 1 2 ? -3.334 12.211 27.125 1 65.19 2 SER B CA 1
ATOM 1528 C C . SER B 1 2 ? -3.879 12.117 25.703 1 65.19 2 SER B C 1
ATOM 1530 O O . SER B 1 2 ? -4.906 11.477 25.453 1 65.19 2 SER B O 1
ATOM 1532 N N . LYS B 1 3 ? -3.484 12.961 24.859 1 90.06 3 LYS B N 1
ATOM 1533 C CA . LYS B 1 3 ? -3.828 13.055 23.438 1 90.06 3 LYS B CA 1
ATOM 1534 C C . LYS B 1 3 ? -3.412 11.797 22.688 1 90.06 3 LYS B C 1
ATOM 1536 O O . LYS B 1 3 ? -3.885 11.539 21.578 1 90.06 3 LYS B O 1
ATOM 1541 N N . LEU B 1 4 ? -2.73 11 23.453 1 93.75 4 LEU B N 1
ATOM 1542 C CA . LEU B 1 4 ? -2.176 9.789 22.875 1 93.75 4 LEU B CA 1
ATOM 1543 C C . LEU B 1 4 ? -3.219 8.672 22.844 1 93.75 4 LEU B C 1
ATOM 1545 O O . LEU B 1 4 ? -3.846 8.375 23.859 1 93.75 4 LEU B O 1
ATOM 1549 N N . ASP B 1 5 ? -3.445 8.141 21.703 1 97.25 5 ASP B N 1
ATOM 1550 C CA . ASP B 1 5 ? -4.441 7.094 21.484 1 97.25 5 ASP B CA 1
ATOM 1551 C C . ASP B 1 5 ? -4.008 6.141 20.375 1 97.25 5 ASP B C 1
ATOM 1553 O O . ASP B 1 5 ? -3.639 6.578 19.281 1 97.25 5 ASP B O 1
ATOM 1557 N N . ASN B 1 6 ? -4.094 4.848 20.656 1 97.56 6 ASN B N 1
ATOM 1558 C CA . ASN B 1 6 ? -3.629 3.854 19.688 1 97.56 6 ASN B CA 1
ATOM 1559 C C . ASN B 1 6 ? -4.652 3.627 18.578 1 97.56 6 ASN B C 1
ATOM 1561 O O . ASN B 1 6 ? -4.387 2.891 17.625 1 97.56 6 ASN B O 1
ATOM 1565 N N . GLN B 1 7 ? -5.781 4.285 18.672 1 97.31 7 GLN B N 1
ATOM 1566 C CA . GLN B 1 7 ? -6.789 4.191 17.625 1 97.31 7 GLN B CA 1
ATOM 1567 C C . GLN B 1 7 ? -6.68 5.363 16.656 1 97.31 7 GLN B C 1
ATOM 1569 O O . GLN B 1 7 ? -7.34 5.375 15.617 1 97.31 7 GLN B O 1
ATOM 1574 N N . ASN B 1 8 ? -5.852 6.355 17 1 98.69 8 ASN B N 1
ATOM 1575 C CA . ASN B 1 8 ? -5.652 7.484 16.109 1 98.69 8 ASN B CA 1
ATOM 1576 C C . ASN B 1 8 ? -4.941 7.059 14.828 1 98.69 8 ASN B C 1
ATOM 1578 O O . ASN B 1 8 ? -4.219 6.062 14.812 1 98.69 8 ASN B O 1
ATOM 1582 N N . LEU B 1 9 ? -5.246 7.816 13.82 1 98.88 9 LEU B N 1
ATOM 1583 C CA . LEU B 1 9 ? -4.684 7.559 12.492 1 98.88 9 LEU B CA 1
ATOM 1584 C C . LEU B 1 9 ? -3.758 8.688 12.062 1 98.88 9 LEU B C 1
ATOM 1586 O O . LEU B 1 9 ? -4.074 9.867 12.258 1 98.88 9 LEU B O 1
ATOM 1590 N N . ILE B 1 10 ? -2.631 8.312 11.523 1 98.94 10 ILE B N 1
ATOM 1591 C CA . ILE B 1 10 ? -1.694 9.281 10.969 1 98.94 10 ILE B CA 1
ATOM 1592 C C . ILE B 1 10 ? -1.839 9.328 9.453 1 98.94 10 ILE B C 1
ATOM 1594 O O . ILE B 1 10 ? -1.596 8.336 8.766 1 98.94 10 ILE B O 1
ATOM 1598 N N . TRP B 1 11 ? -2.238 10.469 8.945 1 98.94 11 TRP B N 1
ATOM 1599 C CA . TRP B 1 11 ? -2.273 10.75 7.516 1 98.94 11 TRP B CA 1
ATOM 1600 C C . TRP B 1 11 ? -1.013 11.492 7.074 1 98.94 11 TRP B C 1
ATOM 1602 O O . TRP B 1 11 ? -0.539 12.391 7.773 1 98.94 11 TRP B O 1
ATOM 1612 N N . ILE B 1 12 ? -0.503 11.086 5.914 1 98.88 12 ILE B N 1
ATOM 1613 C CA . ILE B 1 12 ? 0.711 11.742 5.441 1 98.88 12 ILE B CA 1
ATOM 1614 C C . ILE B 1 12 ? 0.642 11.922 3.928 1 98.88 12 ILE B C 1
ATOM 1616 O O . ILE B 1 12 ? -0.01 11.148 3.229 1 98.88 12 ILE B O 1
ATOM 1620 N N . ASP B 1 13 ? 1.206 12.906 3.432 1 98.75 13 ASP B N 1
ATOM 1621 C CA . ASP B 1 13 ? 1.447 13.164 2.016 1 98.75 13 ASP B CA 1
ATOM 1622 C C . ASP B 1 13 ? 2.822 13.797 1.798 1 98.75 13 ASP B C 1
ATOM 1624 O O . ASP B 1 13 ? 3.254 14.641 2.58 1 98.75 13 ASP B O 1
ATOM 1628 N N . LEU B 1 14 ? 3.48 13.375 0.792 1 98.69 14 LEU B N 1
ATOM 1629 C CA . LEU B 1 14 ? 4.766 13.922 0.377 1 98.69 14 LEU B CA 1
ATOM 1630 C C . LEU B 1 14 ? 4.676 14.516 -1.023 1 98.69 14 LEU B C 1
ATOM 1632 O O . LEU B 1 14 ? 3.955 14 -1.879 1 98.69 14 LEU B O 1
ATOM 1636 N N . GLU B 1 15 ? 5.352 15.539 -1.237 1 98.44 15 GLU B N 1
ATOM 1637 C CA . GLU B 1 15 ? 5.715 15.977 -2.582 1 98.44 15 GLU B CA 1
ATOM 1638 C C . GLU B 1 15 ? 7.176 15.664 -2.885 1 98.44 15 GLU B C 1
ATOM 1640 O O . GLU B 1 15 ? 8.047 15.812 -2.023 1 98.44 15 GLU B O 1
ATOM 1645 N N . MET B 1 16 ? 7.438 15.266 -4.086 1 98.19 16 MET B N 1
ATOM 1646 C CA . MET B 1 16 ? 8.773 14.836 -4.492 1 98.19 16 MET B CA 1
ATOM 1647 C C . MET B 1 16 ? 9.188 15.508 -5.801 1 98.19 16 MET B C 1
ATOM 1649 O O . MET B 1 16 ? 8.352 16.094 -6.488 1 98.19 16 MET B O 1
ATOM 1653 N N . THR B 1 17 ? 10.453 15.398 -6.141 1 97.81 17 THR B N 1
ATOM 1654 C CA . THR B 1 17 ? 10.969 15.914 -7.402 1 97.81 17 THR B CA 1
ATOM 1655 C C . THR B 1 17 ? 10.625 14.977 -8.555 1 97.81 17 THR B C 1
ATOM 1657 O O . THR B 1 17 ? 10.883 15.289 -9.719 1 97.81 17 THR B O 1
ATOM 1660 N N . GLY B 1 18 ? 10.102 13.852 -8.258 1 96.5 18 GLY B N 1
ATOM 1661 C CA . GLY B 1 18 ? 9.688 12.797 -9.172 1 96.5 18 GLY B CA 1
ATOM 1662 C C . GLY B 1 18 ? 9.266 11.523 -8.469 1 96.5 18 GLY B C 1
ATOM 1663 O O . GLY B 1 18 ? 9.133 11.508 -7.242 1 96.5 18 GLY B O 1
ATOM 1664 N N . LEU B 1 19 ? 9.172 10.438 -9.125 1 95.06 19 LEU B N 1
ATOM 1665 C CA . LEU B 1 19 ? 8.5 9.281 -8.562 1 95.06 19 LEU B CA 1
ATOM 1666 C C . LEU B 1 19 ? 9.5 8.172 -8.242 1 95.06 19 LEU B C 1
ATOM 1668 O O . LEU B 1 19 ? 9.148 7.184 -7.594 1 95.06 19 LEU B O 1
ATOM 1672 N N . ASP B 1 20 ? 10.734 8.32 -8.648 1 95.44 20 ASP B N 1
ATOM 1673 C CA . ASP B 1 20 ? 11.742 7.277 -8.445 1 95.44 20 ASP B CA 1
ATOM 1674 C C . ASP B 1 20 ? 12.648 7.621 -7.266 1 95.44 20 ASP B C 1
ATOM 1676 O O . ASP B 1 20 ? 13.531 8.477 -7.387 1 95.44 20 ASP B O 1
ATOM 1680 N N . PRO B 1 21 ? 12.523 6.863 -6.191 1 96.88 21 PRO B N 1
ATOM 1681 C CA . PRO B 1 21 ? 13.32 7.207 -5.012 1 96.88 21 PRO B CA 1
ATOM 1682 C C . PRO B 1 21 ? 14.82 7 -5.227 1 96.88 21 PRO B C 1
ATOM 1684 O O . PRO B 1 21 ? 15.633 7.473 -4.434 1 96.88 21 PRO B O 1
ATOM 1687 N N . GLU B 1 22 ? 15.195 6.293 -6.254 1 95.06 22 GLU B N 1
ATOM 1688 C CA . GLU B 1 22 ? 16.609 6.102 -6.523 1 95.06 22 GLU B CA 1
ATOM 1689 C C . GLU B 1 22 ? 17.234 7.359 -7.129 1 95.06 22 GLU B C 1
ATOM 1691 O O . GLU B 1 22 ? 18.453 7.523 -7.117 1 95.06 22 GLU B O 1
ATOM 1696 N N . LYS B 1 23 ? 16.375 8.281 -7.652 1 95.44 23 LYS B N 1
ATOM 1697 C CA . LYS B 1 23 ? 16.859 9.445 -8.383 1 95.44 23 LYS B CA 1
ATOM 1698 C C . LYS B 1 23 ? 16.281 10.734 -7.805 1 95.44 23 LYS B C 1
ATOM 1700 O O . LYS B 1 23 ? 16.875 11.805 -7.93 1 95.44 23 LYS B O 1
ATOM 1705 N N . GLU B 1 24 ? 15.07 10.625 -7.246 1 97.69 24 GLU B N 1
ATOM 1706 C CA . GLU B 1 24 ? 14.289 11.781 -6.824 1 97.69 24 GLU B CA 1
ATOM 1707 C C . GLU B 1 24 ? 14.32 11.945 -5.305 1 97.69 24 GLU B C 1
ATOM 1709 O O . GLU B 1 24 ? 14.805 11.062 -4.594 1 97.69 24 GLU B O 1
ATOM 1714 N N . ARG B 1 25 ? 13.852 13.094 -4.828 1 98.5 25 ARG B N 1
ATOM 1715 C CA . ARG B 1 25 ? 13.945 13.438 -3.41 1 98.5 25 ARG B CA 1
ATOM 1716 C C . ARG B 1 25 ? 12.625 14.023 -2.904 1 98.5 25 ARG B C 1
ATOM 1718 O O . ARG B 1 25 ? 11.797 14.469 -3.697 1 98.5 25 ARG B O 1
ATOM 1725 N N . ILE B 1 26 ? 12.516 13.906 -1.619 1 98.75 26 ILE B N 1
ATOM 1726 C CA . ILE B 1 26 ? 11.367 14.508 -0.946 1 98.75 26 ILE B CA 1
ATOM 1727 C C . ILE B 1 26 ? 11.555 16.016 -0.862 1 98.75 26 ILE B C 1
ATOM 1729 O O . ILE B 1 26 ? 12.648 16.5 -0.55 1 98.75 26 ILE B O 1
ATOM 1733 N N . ILE B 1 27 ? 10.445 16.797 -1.121 1 98.75 27 ILE B N 1
ATOM 1734 C CA . ILE B 1 27 ? 10.602 18.25 -1.056 1 98.75 27 ILE B CA 1
ATOM 1735 C C . ILE B 1 27 ? 9.547 18.844 -0.125 1 98.75 27 ILE B C 1
ATOM 1737 O O . ILE B 1 27 ? 9.664 20 0.292 1 98.75 27 ILE B O 1
ATOM 1741 N N . GLU B 1 28 ? 8.531 18.078 0.261 1 98.88 28 GLU B N 1
ATOM 1742 C CA . GLU B 1 28 ? 7.543 18.547 1.226 1 98.88 28 GLU B CA 1
ATOM 1743 C C . GLU B 1 28 ? 6.91 17.391 1.982 1 98.88 28 GLU B C 1
ATOM 1745 O O . GLU B 1 28 ? 6.645 16.328 1.4 1 98.88 28 GLU B O 1
ATOM 1750 N N . VAL B 1 29 ? 6.645 17.547 3.27 1 98.81 29 VAL B N 1
ATOM 1751 C CA . VAL B 1 29 ? 5.977 16.562 4.121 1 98.81 29 VAL B CA 1
ATOM 1752 C C . VAL B 1 29 ? 4.863 17.25 4.914 1 98.81 29 VAL B C 1
ATOM 1754 O O . VAL B 1 29 ? 5.074 18.312 5.496 1 98.81 29 VAL B O 1
ATOM 1757 N N . ALA B 1 30 ? 3.734 16.703 4.914 1 98.88 30 ALA B N 1
ATOM 1758 C CA . ALA B 1 30 ? 2.637 17.109 5.785 1 98.88 30 ALA B CA 1
ATOM 1759 C C . ALA B 1 30 ? 1.995 15.906 6.465 1 98.88 30 ALA B C 1
ATOM 1761 O O . ALA B 1 30 ? 1.986 14.805 5.91 1 98.88 30 ALA B O 1
ATOM 1762 N N . THR B 1 31 ? 1.478 16.125 7.668 1 98.88 31 THR B N 1
ATOM 1763 C CA . THR B 1 31 ? 0.763 15.078 8.398 1 98.88 31 THR B CA 1
ATOM 1764 C C . THR B 1 31 ? -0.494 15.648 9.055 1 98.88 31 THR B C 1
ATOM 1766 O O . THR B 1 31 ? -0.537 16.828 9.414 1 98.88 31 THR B O 1
ATOM 1769 N N . ILE B 1 32 ? -1.494 14.883 9.141 1 98.88 32 ILE B N 1
ATOM 1770 C CA . ILE B 1 32 ? -2.703 15.125 9.922 1 98.88 32 ILE B CA 1
ATOM 1771 C C . ILE B 1 32 ? -3.014 13.906 10.789 1 98.88 32 ILE B C 1
ATOM 1773 O O . ILE B 1 32 ? -2.801 12.766 10.375 1 98.88 32 ILE B O 1
ATOM 1777 N N . VAL B 1 33 ? -3.426 14.133 12.008 1 98.88 33 VAL B N 1
ATOM 1778 C CA . VAL B 1 33 ? -3.881 13.062 12.891 1 98.88 33 VAL B CA 1
ATOM 1779 C C . VAL B 1 33 ? -5.402 13.125 13.031 1 98.88 33 VAL B C 1
ATOM 1781 O O . VAL B 1 33 ? -5.965 14.188 13.297 1 98.88 33 VAL B O 1
ATOM 1784 N N . THR B 1 34 ? -6.047 12.062 12.797 1 98.88 34 THR B N 1
ATOM 1785 C CA . THR B 1 34 ? -7.477 11.953 13.055 1 98.88 34 THR B CA 1
ATOM 1786 C C . THR B 1 34 ? -7.75 10.891 14.117 1 98.88 34 THR B C 1
ATOM 1788 O O . THR B 1 34 ? -6.895 10.055 14.398 1 98.88 34 THR B O 1
ATOM 1791 N N . ASP B 1 35 ? -8.922 10.961 14.703 1 98.5 35 ASP B N 1
ATOM 1792 C CA . ASP B 1 35 ? -9.383 9.812 15.477 1 98.5 35 ASP B CA 1
ATOM 1793 C C . ASP B 1 35 ? -9.953 8.727 14.57 1 98.5 35 ASP B C 1
ATOM 1795 O O . ASP B 1 35 ? -9.898 8.844 13.344 1 98.5 35 ASP B O 1
ATOM 1799 N N . LYS B 1 36 ? -10.484 7.699 15.172 1 97.75 36 LYS B N 1
ATOM 1800 C CA . LYS B 1 36 ? -10.953 6.547 14.406 1 97.75 36 LYS B CA 1
ATOM 1801 C C . LYS B 1 36 ? -12.172 6.906 13.562 1 97.75 36 LYS B C 1
ATOM 1803 O O . LYS B 1 36 ? -12.516 6.188 12.625 1 97.75 36 LYS B O 1
ATOM 1808 N N . ASP B 1 37 ? -12.852 8.016 13.898 1 97.5 37 ASP B N 1
ATOM 1809 C CA . ASP B 1 37 ? -14.039 8.438 13.172 1 97.5 37 ASP B CA 1
ATOM 1810 C C . ASP B 1 37 ? -13.703 9.539 12.164 1 97.5 37 ASP B C 1
ATOM 1812 O O . ASP B 1 37 ? -14.602 10.211 11.648 1 97.5 37 ASP B O 1
ATOM 1816 N N . LEU B 1 38 ? -12.398 9.797 11.938 1 98.62 38 LEU B N 1
ATOM 1817 C CA . LEU B 1 38 ? -11.867 10.664 10.891 1 98.62 38 LEU B CA 1
ATOM 1818 C C . LEU B 1 38 ? -12.055 12.133 11.266 1 98.62 38 LEU B C 1
ATOM 1820 O O . LEU B 1 38 ? -12.039 13.008 10.398 1 98.62 38 LEU B O 1
ATOM 1824 N N . ASN B 1 39 ? -12.336 12.352 12.523 1 98.56 39 ASN B N 1
ATOM 1825 C CA . ASN B 1 39 ? -12.258 13.734 12.992 1 98.56 39 ASN B CA 1
ATOM 1826 C C . ASN B 1 39 ? -10.82 14.211 13.117 1 98.56 39 ASN B C 1
ATOM 1828 O O . ASN B 1 39 ? -9.992 13.555 13.758 1 98.56 39 ASN B O 1
ATOM 1832 N N . ILE B 1 40 ? -10.578 15.336 12.562 1 98.62 40 ILE B N 1
ATOM 1833 C CA . ILE B 1 40 ? -9.219 15.875 12.641 1 98.62 40 ILE B CA 1
ATOM 1834 C C . ILE B 1 40 ? -8.922 16.312 14.07 1 98.62 40 ILE B C 1
ATOM 1836 O O . ILE B 1 40 ? -9.633 17.156 14.625 1 98.62 40 ILE B O 1
ATOM 1840 N N . LEU B 1 41 ? -7.914 15.75 14.625 1 98.62 41 LEU B N 1
ATOM 1841 C CA . LEU B 1 41 ? -7.488 16.094 15.977 1 98.62 41 LEU B CA 1
ATOM 1842 C C . LEU B 1 41 ? -6.395 17.156 15.953 1 98.62 41 LEU B C 1
ATOM 1844 O O . LEU B 1 41 ? -6.344 18.016 16.828 1 98.62 41 LEU B O 1
ATOM 1848 N N . ALA B 1 42 ? -5.516 17.062 14.914 1 98.62 42 ALA B N 1
ATOM 1849 C CA . ALA B 1 42 ? -4.391 17.984 14.812 1 98.62 42 ALA B CA 1
ATOM 1850 C C . ALA B 1 42 ? -3.791 17.953 13.406 1 98.62 42 ALA B C 1
ATOM 1852 O O . ALA B 1 42 ? -3.715 16.906 12.773 1 98.62 42 ALA B O 1
ATOM 1853 N N . GLU B 1 43 ? -3.404 19.078 12.984 1 98.5 43 GLU B N 1
ATOM 1854 C CA . GLU B 1 43 ? -2.59 19.203 11.781 1 98.5 43 GLU B CA 1
ATOM 1855 C C . GLU B 1 43 ? -1.127 19.469 12.125 1 98.5 43 GLU B C 1
ATOM 1857 O O . GLU B 1 43 ? -0.819 20.359 12.914 1 98.5 43 GLU B O 1
ATOM 1862 N N . GLY B 1 44 ? -0.281 18.641 11.586 1 98.19 44 GLY B N 1
ATOM 1863 C CA . GLY B 1 44 ? 1.141 18.875 11.781 1 98.19 44 GLY B CA 1
ATOM 1864 C C . GLY B 1 44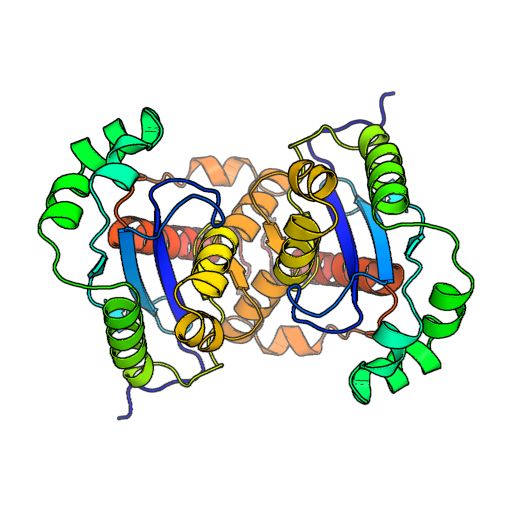 ? 1.686 20 10.93 1 98.19 44 GLY B C 1
ATOM 1865 O O . GLY B 1 44 ? 0.973 20.547 10.086 1 98.19 44 GLY B O 1
ATOM 1866 N N . PRO B 1 45 ? 2.881 20.328 11.227 1 97.69 45 PRO B N 1
ATOM 1867 C CA . PRO B 1 45 ? 3.494 21.344 10.375 1 97.69 45 PRO B CA 1
ATOM 1868 C C . PRO B 1 45 ? 3.691 20.891 8.938 1 97.69 45 PRO B C 1
ATOM 1870 O O . PRO B 1 45 ? 3.947 19.703 8.695 1 97.69 45 PRO B O 1
ATOM 1873 N N . VAL B 1 46 ? 3.484 21.812 8.016 1 98.44 46 VAL B N 1
ATOM 1874 C CA . VAL B 1 46 ? 3.918 21.562 6.641 1 98.44 46 VAL B CA 1
ATOM 1875 C C . VAL B 1 46 ? 5.398 21.906 6.496 1 98.44 46 VAL B C 1
ATOM 1877 O O . VAL B 1 46 ? 5.785 23.078 6.617 1 98.44 46 VAL B O 1
ATOM 1880 N N . LEU B 1 47 ? 6.215 20.906 6.266 1 98.75 47 LEU B N 1
ATOM 1881 C CA . LEU B 1 47 ? 7.66 21.094 6.262 1 98.75 47 LEU B CA 1
ATOM 1882 C C . LEU B 1 47 ? 8.219 20.953 4.852 1 98.75 47 LEU B C 1
ATOM 1884 O O . LEU B 1 47 ? 7.902 20 4.141 1 98.75 47 LEU B O 1
ATOM 1888 N N . THR B 1 48 ? 9 21.906 4.473 1 98.69 48 THR B N 1
ATOM 1889 C CA . THR B 1 48 ? 9.656 21.891 3.166 1 98.69 48 THR B CA 1
ATOM 1890 C C . THR B 1 48 ? 11.125 21.5 3.307 1 98.69 48 THR B C 1
ATOM 1892 O O . THR B 1 48 ? 11.852 22.094 4.113 1 98.69 48 THR B O 1
ATOM 1895 N N . VAL B 1 49 ? 11.523 20.562 2.545 1 98.81 49 VAL B N 1
ATOM 1896 C CA . VAL B 1 49 ? 12.898 20.094 2.574 1 98.81 49 VAL B CA 1
ATOM 1897 C C . VAL B 1 49 ? 13.727 20.844 1.541 1 98.81 49 VAL B C 1
ATOM 1899 O O . VAL B 1 49 ? 13.328 20.969 0.383 1 98.81 49 VAL B O 1
ATOM 1902 N N . HIS B 1 50 ? 14.859 21.344 1.974 1 98.62 50 HIS B N 1
ATOM 1903 C CA . HIS B 1 50 ? 15.773 21.953 1.014 1 98.62 50 HIS B CA 1
ATOM 1904 C C . HIS B 1 50 ? 16.375 20.906 0.079 1 98.62 50 HIS B C 1
ATOM 1906 O O . HIS B 1 50 ? 16.75 19.828 0.521 1 98.62 50 HIS B O 1
ATOM 1912 N N . GLN B 1 51 ? 16.391 21.172 -1.204 1 98.19 51 GLN B N 1
ATOM 1913 C CA . GLN B 1 51 ? 17.094 20.406 -2.219 1 98.19 51 GLN B CA 1
ATOM 1914 C C . GLN B 1 51 ? 17.922 21.312 -3.129 1 98.19 51 GLN B C 1
ATOM 1916 O O . GLN B 1 51 ? 17.578 22.469 -3.338 1 98.19 51 GLN B O 1
ATOM 1921 N N . SER B 1 52 ? 18.969 20.766 -3.699 1 96.56 52 SER B N 1
ATOM 1922 C CA . SER B 1 52 ? 19.875 21.547 -4.531 1 96.56 52 SER B CA 1
ATOM 1923 C C . SER B 1 52 ? 19.203 21.984 -5.828 1 96.56 52 SER B C 1
ATOM 1925 O O . SER B 1 52 ? 18.297 21.312 -6.316 1 96.56 52 SER B O 1
ATOM 1927 N N . ASN B 1 53 ? 19.75 23.031 -6.371 1 95.12 53 ASN B N 1
ATOM 1928 C CA . ASN B 1 53 ? 19.281 23.484 -7.672 1 95.12 53 ASN B CA 1
ATOM 1929 C C . ASN B 1 53 ? 19.516 22.422 -8.75 1 95.12 53 ASN B C 1
ATOM 1931 O O . ASN B 1 53 ? 18.719 22.312 -9.688 1 95.12 53 ASN B O 1
ATOM 1935 N N . ASP B 1 54 ? 20.594 21.75 -8.602 1 95.38 54 ASP B N 1
ATOM 1936 C CA . ASP B 1 54 ? 20.906 20.703 -9.562 1 95.38 54 ASP B CA 1
ATOM 1937 C C . ASP B 1 54 ? 19.781 19.672 -9.625 1 95.38 54 ASP B C 1
ATOM 1939 O O . ASP B 1 54 ? 19.375 19.25 -10.711 1 95.38 54 ASP B O 1
ATOM 1943 N N . LEU B 1 55 ? 19.281 19.328 -8.539 1 95.56 55 LEU B N 1
ATOM 1944 C CA . LEU B 1 55 ? 18.188 18.359 -8.469 1 95.56 55 LEU B CA 1
ATOM 1945 C C . LEU B 1 55 ? 16.891 18.953 -9.016 1 95.56 55 LEU B C 1
ATOM 1947 O O . LEU B 1 55 ? 16.188 18.328 -9.805 1 95.56 55 LEU B O 1
ATOM 1951 N N . LEU B 1 56 ? 16.625 20.172 -8.648 1 96.19 56 LEU B N 1
ATOM 1952 C CA . LEU B 1 56 ? 15.391 20.844 -9.062 1 96.19 56 LEU B CA 1
ATOM 1953 C C . LEU B 1 56 ? 15.367 21.031 -10.578 1 96.19 56 LEU B C 1
ATOM 1955 O O . LEU B 1 56 ? 14.312 20.906 -11.211 1 96.19 56 LEU B O 1
ATOM 1959 N N . ASN B 1 57 ? 16.5 21.219 -11.125 1 93.44 57 ASN B N 1
ATOM 1960 C CA . ASN B 1 57 ? 16.609 21.484 -12.555 1 93.44 57 ASN B CA 1
ATOM 1961 C C . ASN B 1 57 ? 16.406 20.203 -13.367 1 93.44 57 ASN B C 1
ATOM 1963 O O . ASN B 1 57 ? 16.188 20.266 -14.578 1 93.44 57 ASN B O 1
ATOM 1967 N N . LYS B 1 58 ? 16.5 19.109 -12.719 1 94.88 58 LYS B N 1
ATOM 1968 C CA . LYS B 1 58 ? 16.391 17.828 -13.414 1 94.88 58 LYS B CA 1
ATOM 1969 C C . LYS B 1 58 ? 14.961 17.297 -13.367 1 94.88 58 LYS B C 1
ATOM 1971 O O . LYS B 1 58 ? 14.664 16.25 -13.938 1 94.88 58 LYS B O 1
ATOM 1976 N N . MET B 1 59 ? 14.109 17.984 -12.711 1 96.56 59 MET B N 1
ATOM 1977 C CA . MET B 1 59 ? 12.727 17.547 -12.602 1 96.56 59 MET B CA 1
ATOM 1978 C C . MET B 1 59 ? 12.055 17.5 -13.969 1 96.56 59 MET B C 1
ATOM 1980 O O . MET B 1 59 ? 12.445 18.234 -14.883 1 96.56 59 MET B O 1
ATOM 1984 N N . SER B 1 60 ? 11.109 16.688 -14.062 1 95.81 60 SER B N 1
ATOM 1985 C CA . SER B 1 60 ? 10.32 16.641 -15.289 1 95.81 60 SER B CA 1
ATOM 1986 C C . SER B 1 60 ? 9.594 17.953 -15.516 1 95.81 60 SER B C 1
ATOM 1988 O O . SER B 1 60 ? 9.391 18.734 -14.586 1 95.81 60 SER B O 1
ATOM 1990 N N . ASP B 1 61 ? 9.094 18.141 -16.766 1 95.25 61 ASP B N 1
ATOM 1991 C CA . ASP B 1 61 ? 8.352 19.359 -17.125 1 95.25 61 ASP B CA 1
ATOM 1992 C C . ASP B 1 61 ? 7.078 19.469 -16.281 1 95.25 61 ASP B C 1
ATOM 1994 O O . ASP B 1 61 ? 6.719 20.562 -15.844 1 95.25 61 ASP B O 1
ATOM 1998 N N . TRP B 1 62 ? 6.527 18.422 -16.109 1 94 62 TRP B N 1
ATOM 1999 C CA . TRP B 1 62 ? 5.293 18.422 -15.328 1 94 62 TRP B CA 1
ATOM 2000 C C . TRP B 1 62 ? 5.555 18.875 -13.898 1 94 62 TRP B C 1
ATOM 2002 O O . TRP B 1 62 ? 4.84 19.734 -13.375 1 94 62 TRP B O 1
ATOM 2012 N N . CYS B 1 63 ? 6.605 18.328 -13.297 1 93.81 63 CYS B N 1
ATOM 2013 C CA . CYS B 1 63 ? 6.941 18.672 -11.914 1 93.81 63 CYS B CA 1
ATOM 2014 C C . CYS B 1 63 ? 7.305 20.141 -11.797 1 93.81 63 CYS B C 1
ATOM 2016 O O . CYS B 1 63 ? 6.867 20.828 -10.867 1 93.81 63 CYS B O 1
ATOM 2018 N N . ILE B 1 64 ? 8.078 20.641 -12.711 1 94.12 64 ILE B N 1
ATOM 2019 C CA . ILE B 1 64 ? 8.492 22.031 -12.703 1 94.12 64 ILE B CA 1
ATOM 2020 C C . ILE B 1 64 ? 7.266 22.938 -12.805 1 94.12 64 ILE B C 1
ATOM 2022 O O . ILE B 1 64 ? 7.102 23.859 -12 1 94.12 64 ILE B O 1
ATOM 2026 N N . LYS B 1 65 ? 6.457 22.609 -13.711 1 95 65 LYS B N 1
ATOM 2027 C CA . LYS B 1 65 ? 5.266 23.422 -13.914 1 95 65 LYS B CA 1
ATOM 2028 C C . LYS B 1 65 ? 4.379 23.422 -12.672 1 95 65 LYS B C 1
ATOM 2030 O O . LYS B 1 65 ? 4.012 24.484 -12.164 1 95 65 LYS B O 1
ATOM 2035 N N . THR B 1 66 ? 4.125 22.281 -12.133 1 94.69 66 THR B N 1
ATOM 2036 C CA . THR B 1 66 ? 3.205 22.109 -11.008 1 94.69 66 THR B CA 1
ATOM 2037 C C . THR B 1 66 ? 3.762 22.766 -9.75 1 94.69 66 THR B C 1
ATOM 2039 O O . THR B 1 66 ? 3.084 23.578 -9.117 1 94.69 66 THR B O 1
ATOM 2042 N N . HIS B 1 67 ? 5.02 22.547 -9.445 1 95.25 67 HIS B N 1
ATOM 2043 C CA . HIS B 1 67 ? 5.609 23.016 -8.195 1 95.25 67 HIS B CA 1
ATOM 2044 C C . HIS B 1 67 ? 5.973 24.5 -8.289 1 95.25 67 HIS B C 1
ATOM 2046 O O . HIS B 1 67 ? 6.078 25.172 -7.266 1 95.25 67 HIS B O 1
ATOM 2052 N N . THR B 1 68 ? 6.141 24.969 -9.5 1 94.19 68 THR B N 1
ATOM 2053 C CA . THR B 1 68 ? 6.309 26.406 -9.672 1 94.19 68 THR B CA 1
ATOM 2054 C C . THR B 1 68 ? 4.984 27.125 -9.453 1 94.19 68 THR B C 1
ATOM 2056 O O . THR B 1 68 ? 4.922 28.125 -8.727 1 94.19 68 THR B O 1
ATOM 2059 N N . GLU B 1 69 ? 3.953 26.578 -10.023 1 94.69 69 GLU B N 1
ATOM 2060 C CA . GLU B 1 69 ? 2.633 27.188 -9.969 1 94.69 69 GLU B CA 1
ATOM 2061 C C . GLU B 1 69 ? 2.117 27.266 -8.531 1 94.69 69 GLU B C 1
ATOM 2063 O O . GLU B 1 69 ? 1.459 28.234 -8.148 1 94.69 69 GLU B O 1
ATOM 2068 N N . ASN B 1 70 ? 2.465 26.312 -7.688 1 94.81 70 ASN B N 1
ATOM 2069 C CA . ASN B 1 70 ? 1.928 26.312 -6.328 1 94.81 70 ASN B CA 1
ATOM 2070 C C . ASN B 1 70 ? 2.928 26.891 -5.328 1 94.81 70 ASN B C 1
ATOM 2072 O O . ASN B 1 70 ? 2.691 26.859 -4.121 1 94.81 70 ASN B O 1
ATOM 2076 N N . GLY B 1 71 ? 4.09 27.375 -5.867 1 96.62 71 GLY B N 1
ATOM 2077 C CA . GLY B 1 71 ? 5.055 28.094 -5.051 1 96.62 71 GLY B CA 1
ATOM 2078 C C . GLY B 1 71 ? 6.02 27.172 -4.32 1 96.62 71 GLY B C 1
ATOM 2079 O O . GLY B 1 71 ? 6.859 27.625 -3.547 1 96.62 71 GLY B O 1
ATOM 2080 N N . LEU B 1 72 ? 5.969 25.891 -4.551 1 96.94 72 LEU B N 1
ATOM 2081 C CA . LEU B 1 72 ? 6.746 24.922 -3.779 1 96.94 72 LEU B CA 1
ATOM 2082 C C . LEU B 1 72 ? 8.227 25.016 -4.125 1 96.94 72 LEU B C 1
ATOM 2084 O O . LEU B 1 72 ? 9.086 24.859 -3.254 1 96.94 72 LEU B O 1
ATOM 2088 N N . ILE B 1 73 ? 8.57 25.344 -5.375 1 96.81 73 ILE B N 1
ATOM 2089 C CA . ILE B 1 73 ? 9.969 25.422 -5.773 1 96.81 73 ILE B CA 1
ATOM 2090 C C . ILE B 1 73 ? 10.656 26.531 -4.98 1 96.81 73 ILE B C 1
ATOM 2092 O O . ILE B 1 73 ? 11.75 26.328 -4.449 1 96.81 73 ILE B O 1
ATOM 2096 N N . GLU B 1 74 ? 10.039 27.641 -4.898 1 97.31 74 GLU B N 1
ATOM 2097 C CA . GLU B 1 74 ? 10.609 28.766 -4.152 1 97.31 74 GLU B CA 1
ATOM 2098 C C . GLU B 1 74 ? 10.758 28.422 -2.672 1 97.31 74 GLU B C 1
ATOM 2100 O O . GLU B 1 74 ? 11.758 28.766 -2.045 1 97.31 74 GLU B O 1
ATOM 2105 N N . ARG B 1 75 ? 9.758 27.734 -2.143 1 98.06 75 ARG B N 1
ATOM 2106 C CA . ARG B 1 75 ? 9.836 27.328 -0.744 1 98.06 75 ARG B CA 1
ATOM 2107 C C . ARG B 1 75 ? 11 26.375 -0.517 1 98.06 75 ARG B C 1
ATOM 2109 O O . ARG B 1 75 ? 11.68 26.438 0.511 1 98.06 75 ARG B O 1
ATOM 2116 N N . VAL B 1 76 ? 11.227 25.469 -1.46 1 98.38 76 VAL B N 1
ATOM 2117 C CA . VAL B 1 76 ? 12.32 24.5 -1.36 1 98.38 76 VAL B CA 1
ATOM 2118 C C . VAL B 1 76 ? 13.656 25.25 -1.346 1 98.38 76 VAL B C 1
ATOM 2120 O O . VAL B 1 76 ? 14.539 24.938 -0.538 1 98.38 76 VAL B O 1
ATOM 2123 N N . LYS B 1 77 ? 13.758 26.266 -2.193 1 97.31 77 LYS B N 1
ATOM 2124 C CA . LYS B 1 77 ? 14.992 27.031 -2.299 1 97.31 77 LYS B CA 1
ATOM 2125 C C . LYS B 1 77 ? 15.258 27.844 -1.028 1 97.31 77 LYS B C 1
ATOM 2127 O O . LYS B 1 77 ? 16.406 28.016 -0.623 1 97.31 77 LYS B O 1
ATOM 2132 N N . GLN B 1 78 ? 14.211 28.203 -0.386 1 98 78 GLN B N 1
ATOM 2133 C CA . GLN B 1 78 ? 14.328 29.078 0.781 1 98 78 GLN B CA 1
ATOM 2134 C C . GLN B 1 78 ? 14.453 28.266 2.064 1 98 78 GLN B C 1
ATOM 2136 O O . GLN B 1 78 ? 14.875 28.781 3.1 1 98 78 GLN B O 1
ATOM 2141 N N . SER B 1 79 ? 14.07 27.031 1.976 1 98.44 79 SER B N 1
ATOM 2142 C CA . SER B 1 79 ? 14.078 26.203 3.168 1 98.44 79 SER B CA 1
ATOM 2143 C C . SER B 1 79 ? 15.5 25.938 3.658 1 98.44 79 SER B C 1
ATOM 2145 O O . SER B 1 79 ? 16.422 25.844 2.855 1 98.44 79 SER B O 1
ATOM 2147 N N . LYS B 1 80 ? 15.609 25.766 4.973 1 98.12 80 LYS B N 1
ATOM 2148 C CA . LYS B 1 80 ? 16.891 25.406 5.582 1 98.12 80 LYS B CA 1
ATOM 2149 C C . LYS B 1 80 ? 16.828 24.031 6.207 1 98.12 80 LYS B C 1
ATOM 2151 O O . LYS B 1 80 ? 17.797 23.594 6.848 1 98.12 80 LYS B O 1
ATOM 2156 N N . LEU B 1 81 ? 15.758 23.359 6.023 1 98.75 81 LEU B N 1
ATOM 2157 C CA . LEU B 1 81 ? 15.562 22.078 6.688 1 98.75 81 LEU B CA 1
ATOM 2158 C C . LEU B 1 81 ? 16.094 20.938 5.832 1 98.75 81 LEU B C 1
ATOM 2160 O O . LEU B 1 81 ? 15.836 20.875 4.633 1 98.75 81 LEU B O 1
ATOM 2164 N N . THR B 1 82 ? 16.875 20.094 6.461 1 98.5 82 THR B N 1
ATOM 2165 C CA . THR B 1 82 ? 17.328 18.844 5.848 1 98.5 82 THR B CA 1
ATOM 2166 C C . THR B 1 82 ? 16.25 17.766 5.949 1 98.5 82 THR B C 1
ATOM 2168 O O . THR B 1 82 ? 15.273 17.922 6.68 1 98.5 82 THR B O 1
ATOM 2171 N N . GLU B 1 83 ? 16.453 16.719 5.25 1 98.44 83 GLU B N 1
ATOM 2172 C CA . GLU B 1 83 ? 15.555 15.57 5.363 1 98.44 83 GLU B CA 1
ATOM 2173 C C . GLU B 1 83 ? 15.484 15.055 6.801 1 98.44 83 GLU B C 1
ATOM 2175 O O . GLU B 1 83 ? 14.406 14.766 7.312 1 98.44 83 GLU B O 1
ATOM 2180 N N . ARG B 1 84 ? 16.625 14.984 7.395 1 98.69 84 ARG B N 1
ATOM 2181 C CA . ARG B 1 84 ? 16.703 14.492 8.766 1 98.69 84 ARG B CA 1
ATOM 2182 C C . ARG B 1 84 ? 15.953 15.414 9.719 1 98.69 84 ARG B C 1
ATOM 2184 O O . ARG B 1 84 ? 15.219 14.945 10.594 1 98.69 84 ARG B O 1
ATOM 2191 N N . ALA B 1 85 ? 16.094 16.688 9.57 1 98.81 85 ALA B N 1
ATOM 2192 C CA . ALA B 1 85 ? 15.391 17.656 10.422 1 98.81 85 ALA B CA 1
ATOM 2193 C C . ALA B 1 85 ? 13.883 17.531 10.258 1 98.81 85 ALA B C 1
ATOM 2195 O O . ALA B 1 85 ? 13.141 17.516 11.25 1 98.81 85 ALA B O 1
ATOM 2196 N N . VAL B 1 86 ? 13.461 17.406 9.047 1 98.88 86 VAL B N 1
ATOM 2197 C CA . VAL B 1 86 ? 12.039 17.266 8.758 1 98.88 86 VAL B CA 1
ATOM 2198 C C . VAL B 1 86 ? 11.516 15.969 9.367 1 98.88 86 VAL B C 1
ATOM 2200 O O . VAL B 1 86 ? 10.438 15.953 9.969 1 98.88 86 VAL B O 1
ATOM 2203 N N . GLU B 1 87 ? 12.266 14.891 9.219 1 98.88 87 GLU B N 1
ATOM 2204 C CA . GLU B 1 87 ? 11.891 13.602 9.789 1 98.88 87 GLU B CA 1
ATOM 2205 C C . GLU B 1 87 ? 11.664 13.711 11.297 1 98.88 87 GLU B C 1
ATOM 2207 O O . GLU B 1 87 ? 10.633 13.281 11.805 1 98.88 87 GLU B O 1
ATOM 2212 N N . LEU B 1 88 ? 12.602 14.328 11.977 1 98.81 88 LEU B N 1
ATOM 2213 C CA . LEU B 1 88 ? 12.555 14.414 13.438 1 98.81 88 LEU B CA 1
ATOM 2214 C C . LEU B 1 88 ? 11.414 15.312 13.891 1 98.81 88 LEU B C 1
ATOM 2216 O O . LEU B 1 88 ? 10.719 14.992 14.852 1 98.81 88 LEU B O 1
ATOM 2220 N N . GLN B 1 89 ? 11.203 16.406 13.219 1 98.88 89 GLN B N 1
ATOM 2221 C CA . GLN B 1 89 ? 10.102 17.312 13.562 1 98.88 89 GLN B CA 1
ATOM 2222 C C . GLN B 1 89 ? 8.75 16.625 13.367 1 98.88 89 GLN B C 1
ATOM 2224 O O . GLN B 1 89 ? 7.844 16.797 14.18 1 98.88 89 GLN B O 1
ATOM 2229 N N . THR B 1 90 ? 8.672 15.875 12.312 1 98.88 90 THR B N 1
ATOM 2230 C CA . THR B 1 90 ? 7.43 15.148 12.047 1 98.88 90 THR B CA 1
ATOM 2231 C C . THR B 1 90 ? 7.16 14.125 13.156 1 98.88 90 THR B C 1
ATOM 2233 O O . THR B 1 90 ? 6.055 14.062 13.688 1 98.88 90 THR B O 1
ATOM 2236 N N . ILE B 1 91 ? 8.188 13.375 13.516 1 98.88 91 ILE B N 1
ATOM 2237 C CA . ILE B 1 91 ? 8.055 12.352 14.539 1 98.88 91 ILE B CA 1
ATOM 2238 C C . ILE B 1 91 ? 7.695 13 15.875 1 98.88 91 ILE B C 1
ATOM 2240 O O . ILE B 1 91 ? 6.855 12.484 16.625 1 98.88 91 ILE B O 1
ATOM 2244 N N . ASP B 1 92 ? 8.281 14.148 16.172 1 98.75 92 ASP B N 1
ATOM 2245 C CA . ASP B 1 92 ? 8.008 14.867 17.406 1 98.75 92 ASP B CA 1
ATOM 2246 C C . ASP B 1 92 ? 6.535 15.266 17.5 1 98.75 92 ASP B C 1
ATOM 2248 O O . ASP B 1 92 ? 5.926 15.188 18.562 1 98.75 92 ASP B O 1
ATOM 2252 N N . PHE B 1 93 ? 6.012 15.688 16.438 1 98.75 93 PHE B N 1
ATOM 2253 C CA . PHE B 1 93 ? 4.594 16.016 16.391 1 98.75 93 PHE B CA 1
ATOM 2254 C C . PHE B 1 93 ? 3.742 14.773 16.609 1 98.75 93 PHE B C 1
ATOM 2256 O O . PHE B 1 93 ? 2.816 14.797 17.422 1 98.75 93 PHE B O 1
ATOM 2263 N N . LEU B 1 94 ? 4.074 13.672 15.945 1 98.75 94 LEU B N 1
ATOM 2264 C CA . LEU B 1 94 ? 3.258 12.461 15.961 1 98.75 94 LEU B CA 1
ATOM 2265 C C . LEU B 1 94 ? 3.248 11.836 17.359 1 98.75 94 LEU B C 1
ATOM 2267 O O . LEU B 1 94 ? 2.229 11.297 17.797 1 98.75 94 LEU B O 1
ATOM 2271 N N . LYS B 1 95 ? 4.301 11.938 18.016 1 98.44 95 LYS B N 1
ATOM 2272 C CA . LYS B 1 95 ? 4.469 11.312 19.312 1 98.44 95 LYS B CA 1
ATOM 2273 C C . LYS B 1 95 ? 3.449 11.852 20.328 1 98.44 95 LYS B C 1
ATOM 2275 O O . LYS B 1 95 ? 3.156 11.195 21.328 1 98.44 95 LYS B O 1
ATOM 2280 N N . GLN B 1 96 ? 2.914 12.938 20.047 1 98.31 96 GLN B N 1
ATOM 2281 C CA . GLN B 1 96 ? 1.951 13.562 20.953 1 98.31 96 GLN B CA 1
ATOM 2282 C C . GLN B 1 96 ? 0.571 12.93 20.812 1 98.31 96 GLN B C 1
ATOM 2284 O O . GLN B 1 96 ? -0.278 13.07 21.688 1 98.31 96 GLN B O 1
ATOM 2289 N N . TRP B 1 97 ? 0.435 12.211 19.734 1 98.5 97 TRP B N 1
ATOM 2290 C CA . TRP B 1 97 ? -0.94 11.852 19.406 1 98.5 97 TRP B CA 1
ATOM 2291 C C . TRP B 1 97 ? -1.085 10.344 19.234 1 98.5 97 TRP B C 1
ATOM 2293 O O . TRP B 1 97 ? -2.166 9.789 19.453 1 98.5 97 TRP B O 1
ATOM 2303 N N . VAL B 1 98 ? 0.013 9.719 18.75 1 98.75 98 VAL B N 1
ATOM 2304 C CA . VAL B 1 98 ? -0.067 8.32 18.344 1 98.75 98 VAL B CA 1
ATOM 2305 C C . VAL B 1 98 ? 1.178 7.57 18.828 1 98.75 98 VAL B C 1
ATOM 2307 O O . VAL B 1 98 ? 2.305 7.984 18.531 1 98.75 98 VAL B O 1
ATOM 2310 N N . PRO B 1 99 ? 1.008 6.438 19.547 1 98.62 99 PRO B N 1
ATOM 2311 C CA . PRO B 1 99 ? 2.188 5.633 19.875 1 98.62 99 PRO B CA 1
ATOM 2312 C C . PRO B 1 99 ? 2.857 5.039 18.641 1 98.62 99 PRO B C 1
ATOM 2314 O O . PRO B 1 99 ? 2.18 4.727 17.656 1 98.62 99 PRO B O 1
ATOM 2317 N N . LYS B 1 100 ? 4.18 4.895 18.75 1 98.56 100 LYS B N 1
ATOM 2318 C CA . LYS B 1 100 ? 4.926 4.277 17.656 1 98.56 100 LYS B CA 1
ATOM 2319 C C . LYS B 1 100 ? 4.355 2.902 17.312 1 98.56 100 LYS B C 1
ATOM 2321 O O . LYS B 1 100 ? 4.066 2.102 18.203 1 98.56 100 LYS B O 1
ATOM 2326 N N . GLY B 1 101 ? 4.117 2.666 16.078 1 98.38 101 GLY B N 1
ATOM 2327 C CA . GLY B 1 101 ? 3.707 1.354 15.602 1 98.38 101 GLY B CA 1
ATOM 2328 C C . GLY B 1 101 ? 2.205 1.148 15.633 1 98.38 101 GLY B C 1
ATOM 2329 O O . GLY B 1 101 ? 1.709 0.098 15.219 1 98.38 101 GLY B O 1
ATOM 2330 N N . ALA B 1 102 ? 1.465 2.123 16.062 1 98.44 102 ALA B N 1
ATOM 2331 C CA . ALA B 1 102 ? 0.035 1.917 16.281 1 98.44 102 ALA B CA 1
ATOM 2332 C C . ALA B 1 102 ? -0.761 2.205 15.008 1 98.44 102 ALA B C 1
ATOM 2334 O O . ALA B 1 102 ? -1.653 1.438 14.633 1 98.44 102 ALA B O 1
ATOM 2335 N N . SER B 1 103 ? -0.484 3.266 14.359 1 98.81 103 SER B N 1
ATOM 2336 C CA . SER B 1 103 ? -1.252 3.676 13.188 1 98.81 103 SER B CA 1
ATOM 2337 C C . SER B 1 103 ? -0.657 3.1 11.914 1 98.81 103 SER B C 1
ATOM 2339 O O . SER B 1 103 ? 0.557 3.152 11.703 1 98.81 103 SER B O 1
ATOM 2341 N N . PRO B 1 104 ? -1.508 2.516 11.039 1 98.81 104 PRO B N 1
ATOM 2342 C CA . PRO B 1 104 ? -1.029 2.396 9.656 1 98.81 104 PRO B CA 1
ATOM 2343 C C . PRO B 1 104 ? -0.711 3.75 9.023 1 98.81 104 PRO B C 1
ATOM 2345 O O . PRO B 1 104 ? -1.069 4.793 9.578 1 98.81 104 PRO B O 1
ATOM 2348 N N . ILE B 1 105 ? 0.081 3.736 7.996 1 98.88 105 ILE B N 1
ATOM 2349 C CA . ILE B 1 105 ? 0.246 4.938 7.184 1 98.88 105 ILE B CA 1
ATOM 2350 C C . ILE B 1 105 ? -0.998 5.152 6.324 1 98.88 105 ILE B C 1
ATOM 2352 O O . ILE B 1 105 ? -1.434 4.246 5.613 1 98.88 105 ILE B O 1
ATOM 2356 N N . CYS B 1 106 ? -1.604 6.305 6.465 1 98.94 106 CYS B N 1
ATOM 2357 C CA . CYS B 1 106 ? -2.867 6.578 5.789 1 98.94 106 CYS B CA 1
ATOM 2358 C C . CYS B 1 106 ? -2.678 7.598 4.672 1 98.94 106 CYS B C 1
ATOM 2360 O O . CYS B 1 106 ? -1.918 8.555 4.82 1 98.94 106 CYS B O 1
ATOM 2362 N N . GLY B 1 107 ? -3.383 7.441 3.572 1 98.69 107 GLY B N 1
ATOM 2363 C CA . GLY B 1 107 ? -3.373 8.375 2.459 1 98.69 107 GLY B CA 1
ATOM 2364 C C . GLY B 1 107 ? -3.941 7.789 1.181 1 98.69 107 GLY B C 1
ATOM 2365 O O . GLY B 1 107 ? -4.531 6.707 1.197 1 98.69 107 GLY B O 1
ATOM 2366 N N . ASN B 1 108 ? -3.871 8.547 0.103 1 98 108 ASN B N 1
ATOM 2367 C CA . ASN B 1 108 ? -4.203 8.086 -1.241 1 98 108 ASN B CA 1
ATOM 2368 C C . ASN B 1 108 ? -2.961 7.648 -2.01 1 98 108 ASN B C 1
ATOM 2370 O O . ASN B 1 108 ? -2.047 8.445 -2.227 1 98 108 ASN B O 1
ATOM 2374 N N . SER B 1 109 ? -2.955 6.305 -2.447 1 97.56 109 SER B N 1
ATOM 2375 C CA . SER B 1 109 ? -1.773 5.738 -3.088 1 97.56 109 SER B CA 1
ATOM 2376 C C . SER B 1 109 ? -0.523 5.973 -2.248 1 97.56 109 SER B C 1
ATOM 2378 O O . SER B 1 109 ? 0.51 6.398 -2.768 1 97.56 109 SER B O 1
ATOM 2380 N N . VAL B 1 110 ? -0.638 5.699 -0.955 1 98.19 110 VAL B N 1
ATOM 2381 C CA . VAL B 1 110 ? 0.321 6.137 0.054 1 98.19 110 VAL B CA 1
ATOM 2382 C C . VAL B 1 110 ? 1.541 5.219 0.04 1 98.19 110 VAL B C 1
ATOM 2384 O O . VAL B 1 110 ? 2.586 5.559 0.601 1 98.19 110 VAL B O 1
ATOM 2387 N N . ALA B 1 111 ? 1.439 4.074 -0.607 1 97.44 111 ALA B N 1
ATOM 2388 C CA . ALA B 1 111 ? 2.59 3.18 -0.728 1 97.44 111 ALA B CA 1
ATOM 2389 C C . ALA B 1 111 ? 3.754 3.877 -1.428 1 97.44 111 ALA B C 1
ATOM 2391 O O . ALA B 1 111 ? 4.918 3.617 -1.115 1 97.44 111 ALA B O 1
ATOM 2392 N N . GLN B 1 112 ? 3.424 4.754 -2.377 1 96.75 112 GLN B N 1
ATOM 2393 C CA . GLN B 1 112 ? 4.453 5.531 -3.062 1 96.75 112 GLN B CA 1
ATOM 2394 C C . GLN B 1 112 ? 5.207 6.426 -2.082 1 96.75 112 GLN B C 1
ATOM 2396 O O . GLN B 1 112 ? 6.438 6.5 -2.125 1 96.75 112 GLN B O 1
ATOM 2401 N N . ASP B 1 113 ? 4.496 7.062 -1.227 1 98.38 113 ASP B N 1
ATOM 2402 C CA . ASP B 1 113 ? 5.121 7.891 -0.198 1 98.38 113 ASP B CA 1
ATOM 2403 C C . ASP B 1 113 ? 6.023 7.055 0.708 1 98.38 113 ASP B C 1
ATOM 2405 O O . ASP B 1 113 ? 7.152 7.453 1.005 1 98.38 113 ASP B O 1
ATOM 2409 N N . LYS B 1 114 ? 5.488 5.922 1.104 1 98.12 114 LYS B N 1
ATOM 2410 C CA . LYS B 1 114 ? 6.246 5.078 2.021 1 98.12 114 LYS B CA 1
ATOM 2411 C C . LYS B 1 114 ? 7.539 4.586 1.375 1 98.12 114 LYS B C 1
ATOM 2413 O O . LYS B 1 114 ? 8.555 4.414 2.055 1 98.12 114 LYS B O 1
ATOM 2418 N N . ARG B 1 115 ? 7.551 4.379 0.078 1 97.06 115 ARG B N 1
ATOM 2419 C CA . ARG B 1 115 ? 8.758 4.004 -0.646 1 97.06 115 ARG B CA 1
ATOM 2420 C C . ARG B 1 115 ? 9.859 5.043 -0.458 1 97.06 115 ARG B C 1
ATOM 2422 O O . ARG B 1 115 ? 11.023 4.695 -0.283 1 97.06 115 ARG B O 1
ATOM 2429 N N . PHE B 1 116 ? 9.484 6.316 -0.511 1 98.56 116 PHE B N 1
ATOM 2430 C CA . PHE B 1 116 ? 10.453 7.387 -0.3 1 98.56 116 PHE B CA 1
ATOM 2431 C C . PHE B 1 116 ? 10.883 7.449 1.16 1 98.56 116 PHE B C 1
ATOM 2433 O O . PHE B 1 116 ? 12.055 7.699 1.458 1 98.56 116 PHE B O 1
ATOM 2440 N N . LEU B 1 117 ? 9.961 7.203 2.059 1 98.75 117 LEU B N 1
ATOM 2441 C CA . LEU B 1 117 ? 10.281 7.273 3.48 1 98.75 117 LEU B CA 1
ATOM 2442 C C . LEU B 1 117 ? 11.328 6.223 3.854 1 98.75 117 LEU B C 1
ATOM 2444 O O . LEU B 1 117 ? 12.234 6.5 4.641 1 98.75 117 LEU B O 1
ATOM 2448 N N . TYR B 1 118 ? 11.203 5.043 3.312 1 97.56 118 TYR B N 1
ATOM 2449 C CA . TYR B 1 118 ? 12.164 3.99 3.623 1 97.56 118 TYR B CA 1
ATOM 2450 C C . TYR B 1 118 ? 13.586 4.457 3.354 1 97.56 118 TYR B C 1
ATOM 2452 O O . TYR B 1 118 ? 14.508 4.117 4.098 1 97.56 118 TYR B O 1
ATOM 2460 N N . LYS B 1 119 ? 13.727 5.211 2.324 1 97.19 119 LYS B N 1
ATOM 2461 C CA . LYS B 1 119 ? 15.062 5.594 1.878 1 97.19 119 LYS B CA 1
ATOM 2462 C C . LYS B 1 119 ? 15.523 6.883 2.557 1 97.19 119 LYS B C 1
ATOM 2464 O O . LYS B 1 119 ? 16.688 6.996 2.963 1 97.19 119 LYS B O 1
ATOM 2469 N N . TYR B 1 120 ? 14.656 7.867 2.793 1 98.62 120 TYR B N 1
ATOM 2470 C CA . TYR B 1 120 ? 15.117 9.203 3.141 1 98.62 120 TYR B CA 1
ATOM 2471 C C . TYR B 1 120 ? 14.711 9.57 4.562 1 98.62 120 TYR B C 1
ATOM 2473 O O . TYR B 1 120 ? 15.25 10.516 5.148 1 98.62 120 TYR B O 1
ATOM 2481 N N . MET B 1 121 ? 13.75 8.875 5.078 1 98.75 121 MET B N 1
ATOM 2482 C CA . MET B 1 121 ? 13.273 9.102 6.441 1 98.75 121 MET B CA 1
ATOM 2483 C C . MET B 1 121 ? 12.922 7.789 7.121 1 98.75 121 MET B C 1
ATOM 2485 O O . MET B 1 121 ? 11.773 7.574 7.52 1 98.75 121 MET B O 1
ATOM 2489 N N . PRO B 1 122 ? 13.922 6.945 7.324 1 98.38 122 PRO B N 1
ATOM 2490 C CA . PRO B 1 122 ? 13.672 5.574 7.773 1 98.38 122 PRO B CA 1
ATOM 2491 C C . PRO B 1 122 ? 13.062 5.512 9.172 1 98.38 122 PRO B C 1
ATOM 2493 O O . PRO B 1 122 ? 12.289 4.598 9.477 1 98.38 122 PRO B O 1
ATOM 2496 N N . ASP B 1 123 ? 13.398 6.418 10.086 1 98.75 123 ASP B N 1
ATOM 2497 C CA . ASP B 1 123 ? 12.797 6.418 11.422 1 98.75 123 ASP B CA 1
ATOM 2498 C C . ASP B 1 123 ? 11.305 6.73 11.352 1 98.75 123 ASP B C 1
ATOM 2500 O O . ASP B 1 123 ? 10.516 6.172 12.125 1 98.75 123 ASP B O 1
ATOM 2504 N N . LEU B 1 124 ? 10.977 7.621 10.469 1 98.88 124 LEU B N 1
ATOM 2505 C CA . LEU B 1 124 ? 9.562 7.926 10.273 1 98.88 124 LEU B CA 1
ATOM 2506 C C . LEU B 1 124 ? 8.836 6.742 9.641 1 98.88 124 LEU B C 1
ATOM 2508 O O . LEU B 1 124 ? 7.719 6.406 10.047 1 98.88 124 LEU B O 1
ATOM 2512 N N . ALA B 1 125 ? 9.477 6.148 8.648 1 98.56 125 ALA B N 1
ATOM 2513 C CA . ALA B 1 125 ? 8.906 4.941 8.055 1 98.56 125 ALA B CA 1
ATOM 2514 C C . ALA B 1 125 ? 8.602 3.895 9.117 1 98.56 125 ALA B C 1
ATOM 2516 O O . ALA B 1 125 ? 7.555 3.246 9.086 1 98.56 125 ALA B O 1
ATOM 2517 N N . ASP B 1 126 ? 9.492 3.785 10.062 1 98.06 126 ASP B N 1
ATOM 2518 C CA . ASP B 1 126 ? 9.406 2.766 11.109 1 98.06 126 ASP B CA 1
ATOM 2519 C C . ASP B 1 126 ? 8.406 3.164 12.188 1 98.06 126 ASP B C 1
ATOM 2521 O O . ASP B 1 126 ? 8.109 2.377 13.086 1 98.06 126 ASP B O 1
ATOM 2525 N N . TYR B 1 127 ? 7.934 4.383 12.156 1 98.81 127 TYR B N 1
ATOM 2526 C CA . TYR B 1 127 ? 6.992 4.863 13.156 1 98.81 127 TYR B CA 1
ATOM 2527 C C . TYR B 1 127 ? 5.602 4.285 12.922 1 98.81 127 TYR B C 1
ATOM 2529 O O . TYR B 1 127 ? 4.801 4.18 13.852 1 98.81 127 TYR B O 1
ATOM 2537 N N . PHE B 1 128 ? 5.359 3.893 11.75 1 98.75 128 PHE B N 1
ATOM 2538 C CA . PHE B 1 128 ? 4.047 3.385 11.367 1 98.75 128 PHE B CA 1
ATOM 2539 C C . PHE B 1 128 ? 3.961 1.881 11.594 1 98.75 128 PHE B C 1
ATOM 2541 O O . PHE B 1 128 ? 4.984 1.193 11.617 1 98.75 128 PHE B O 1
ATOM 2548 N N . HIS B 1 129 ? 2.688 1.423 11.75 1 98.19 129 HIS B N 1
ATOM 2549 C CA . HIS B 1 129 ? 2.398 0 11.602 1 98.19 129 HIS B CA 1
ATOM 2550 C C . HIS B 1 129 ? 2.783 -0.501 10.219 1 98.19 129 HIS B C 1
ATOM 2552 O O . HIS B 1 129 ? 2.902 0.29 9.281 1 98.19 129 HIS B O 1
ATOM 2558 N N . TYR B 1 130 ? 3.023 -1.791 10.055 1 96.94 130 TYR B N 1
ATOM 2559 C CA . TYR B 1 130 ? 3.471 -2.326 8.773 1 96.94 130 TYR B CA 1
ATOM 2560 C C . TYR B 1 130 ? 2.355 -2.266 7.738 1 96.94 130 TYR B C 1
ATOM 2562 O O . TYR B 1 130 ? 2.619 -2.271 6.535 1 96.94 130 TYR B O 1
ATOM 2570 N N . ARG B 1 131 ? 1.092 -2.201 8.203 1 98.12 131 ARG B N 1
ATOM 2571 C CA . ARG B 1 131 ? -0.049 -2.133 7.293 1 98.12 131 ARG B CA 1
ATOM 2572 C C . ARG B 1 131 ? -0.252 -0.711 6.777 1 98.12 131 ARG B C 1
ATOM 2574 O O . ARG B 1 131 ? 0.363 0.231 7.277 1 98.12 131 ARG B O 1
ATOM 2581 N N . HIS B 1 132 ? -1.041 -0.631 5.688 1 98.56 132 HIS B N 1
ATOM 2582 C CA . HIS B 1 132 ? -1.429 0.641 5.086 1 98.56 132 HIS B CA 1
ATOM 2583 C C . HIS B 1 132 ? -2.939 0.843 5.152 1 98.56 132 HIS B C 1
ATOM 2585 O O . HIS B 1 132 ? -3.699 -0.127 5.164 1 98.56 132 HIS B O 1
ATOM 2591 N N . LEU B 1 133 ? -3.348 2.014 5.348 1 98.81 133 LEU B N 1
ATOM 2592 C CA . LEU B 1 133 ? -4.707 2.449 5.055 1 98.81 133 LEU B CA 1
ATOM 2593 C C . LEU B 1 133 ? -4.734 3.359 3.83 1 98.81 133 LEU B C 1
ATOM 2595 O O . LEU B 1 133 ? -4.59 4.578 3.955 1 98.81 133 LEU B O 1
ATOM 2599 N N . ASP B 1 134 ? -4.98 2.732 2.697 1 98.81 134 ASP B N 1
ATOM 2600 C CA . ASP B 1 134 ? -4.914 3.404 1.403 1 98.81 134 ASP B CA 1
ATOM 2601 C C . ASP B 1 134 ? -6.309 3.65 0.837 1 98.81 134 ASP B C 1
ATOM 2603 O O . ASP B 1 134 ? -6.98 2.713 0.4 1 98.81 134 ASP B O 1
ATOM 2607 N N . VAL B 1 135 ? -6.699 4.902 0.746 1 98.75 135 VAL B N 1
ATOM 2608 C CA . VAL B 1 135 ? -8.031 5.289 0.29 1 98.75 135 VAL B CA 1
ATOM 2609 C C . VAL B 1 135 ? -8.242 4.812 -1.145 1 98.75 135 VAL B C 1
ATOM 2611 O O . VAL B 1 135 ? -9.352 4.426 -1.518 1 98.75 135 VAL B O 1
ATOM 2614 N N . SER B 1 136 ? -7.172 4.754 -1.915 1 98.31 136 SER B N 1
ATOM 2615 C CA . SER B 1 136 ? -7.281 4.34 -3.311 1 98.31 136 SER B CA 1
ATOM 2616 C C . SER B 1 136 ? -7.758 2.896 -3.422 1 98.31 136 SER B C 1
ATOM 2618 O O . SER B 1 136 ? -8.281 2.49 -4.461 1 98.31 136 SER B O 1
ATOM 2620 N N . THR B 1 137 ? -7.555 2.068 -2.391 1 98.75 137 THR B N 1
ATOM 2621 C CA . THR B 1 137 ? -8.117 0.725 -2.375 1 98.75 137 THR B CA 1
ATOM 2622 C C . THR B 1 137 ? -9.641 0.775 -2.529 1 98.75 137 THR B C 1
ATOM 2624 O O . THR B 1 137 ? -10.211 0.051 -3.348 1 98.75 137 THR B O 1
ATOM 2627 N N . LEU B 1 138 ? -10.273 1.646 -1.739 1 98.38 138 LEU B N 1
ATOM 2628 C CA . LEU B 1 138 ? -11.727 1.793 -1.816 1 98.38 138 LEU B CA 1
ATOM 2629 C C . LEU B 1 138 ? -12.141 2.348 -3.174 1 98.38 138 LEU B C 1
ATOM 2631 O O . LEU B 1 138 ? -13.18 1.962 -3.713 1 98.38 138 LEU B O 1
ATOM 2635 N N . LYS B 1 139 ? -11.359 3.238 -3.713 1 97.75 139 LYS B N 1
ATOM 2636 C CA . LYS B 1 139 ? -11.641 3.787 -5.035 1 97.75 139 LYS B CA 1
ATOM 2637 C C . LYS B 1 139 ? -11.625 2.691 -6.098 1 97.75 139 LYS B C 1
ATOM 2639 O O . LYS B 1 139 ? -12.516 2.635 -6.949 1 97.75 139 LYS B O 1
ATOM 2644 N N . GLU B 1 140 ? -10.641 1.811 -6.043 1 98.38 140 GLU B N 1
ATOM 2645 C CA . GLU B 1 140 ? -10.539 0.707 -6.992 1 98.38 140 GLU B CA 1
ATOM 2646 C C . GLU B 1 140 ? -11.727 -0.243 -6.867 1 98.38 140 GLU B C 1
ATOM 2648 O O . GLU B 1 140 ? -12.258 -0.723 -7.875 1 98.38 140 GLU B O 1
ATOM 2653 N N . LEU B 1 141 ? -12.102 -0.51 -5.641 1 98.31 141 LEU B N 1
ATOM 2654 C CA . LEU B 1 141 ? -13.25 -1.387 -5.418 1 98.31 141 LEU B CA 1
ATOM 2655 C C . LEU B 1 141 ? -14.539 -0.732 -5.906 1 98.31 141 LEU B C 1
ATOM 2657 O O . LEU B 1 141 ? -15.352 -1.377 -6.57 1 98.31 141 LEU B O 1
ATOM 2661 N N . ALA B 1 142 ? -14.711 0.535 -5.598 1 97.25 142 ALA B N 1
ATOM 2662 C CA . ALA B 1 142 ? -15.906 1.26 -6.031 1 97.25 142 ALA B CA 1
ATOM 2663 C C . ALA B 1 142 ? -15.992 1.309 -7.555 1 97.25 142 ALA B C 1
ATOM 2665 O O . ALA B 1 142 ? -17.078 1.174 -8.125 1 97.25 142 ALA B O 1
ATOM 2666 N N . ARG B 1 143 ? -14.891 1.529 -8.203 1 96.75 143 ARG B N 1
ATOM 2667 C CA . ARG B 1 143 ? -14.836 1.562 -9.664 1 96.75 143 ARG B CA 1
ATOM 2668 C C . ARG B 1 143 ? -15.398 0.275 -10.258 1 96.75 143 ARG B C 1
ATOM 2670 O O . ARG B 1 143 ? -16.016 0.298 -11.32 1 96.75 143 ARG B O 1
ATOM 2677 N N . ARG B 1 144 ? -15.273 -0.794 -9.562 1 96.94 144 ARG B N 1
ATOM 2678 C CA . ARG B 1 144 ? -15.664 -2.102 -10.078 1 96.94 144 ARG B CA 1
ATOM 2679 C C . ARG B 1 144 ? -17.062 -2.49 -9.594 1 96.94 144 ARG B C 1
ATOM 2681 O O . ARG B 1 144 ? -17.844 -3.076 -10.336 1 96.94 144 ARG B O 1
ATOM 2688 N N . TRP B 1 145 ? -17.375 -2.1 -8.391 1 96.94 145 TRP B N 1
ATOM 2689 C CA . TRP B 1 145 ? -18.578 -2.639 -7.754 1 96.94 145 TRP B CA 1
ATOM 2690 C C . TRP B 1 145 ? -19.703 -1.601 -7.727 1 96.94 145 TRP B C 1
ATOM 2692 O O . TRP B 1 145 ? -20.875 -1.95 -7.633 1 96.94 145 TRP B O 1
ATOM 2702 N N . LYS B 1 146 ? -19.375 -0.364 -7.734 1 95.75 146 LYS B N 1
ATOM 2703 C CA . LYS B 1 146 ? -20.344 0.732 -7.707 1 95.75 146 LYS B CA 1
ATOM 2704 C C . LYS B 1 146 ? -19.797 1.955 -8.445 1 95.75 146 LYS B C 1
ATOM 2706 O O . LYS B 1 146 ? -19.688 3.035 -7.863 1 95.75 146 LYS B O 1
ATOM 2711 N N . PRO B 1 147 ? -19.578 1.848 -9.758 1 95 147 PRO B N 1
ATOM 2712 C CA . PRO B 1 147 ? -18.875 2.885 -10.508 1 95 147 PRO B CA 1
ATOM 2713 C C . PRO B 1 147 ? -19.625 4.215 -10.531 1 95 147 PRO B C 1
ATOM 2715 O O . PRO B 1 147 ? -19 5.277 -10.547 1 95 147 PRO B O 1
ATOM 2718 N N . ASP B 1 148 ? -20.891 4.195 -10.469 1 94.25 148 ASP B N 1
ATOM 2719 C CA . ASP B 1 148 ? -21.688 5.422 -10.555 1 94.25 148 ASP B CA 1
ATOM 2720 C C . ASP B 1 148 ? -21.438 6.32 -9.344 1 94.25 148 ASP B C 1
ATOM 2722 O O . ASP B 1 148 ? -21.531 7.547 -9.445 1 94.25 148 ASP B O 1
ATOM 2726 N N . MET B 1 149 ? -21.047 5.734 -8.273 1 93.06 149 MET B N 1
ATOM 2727 C CA . MET B 1 149 ? -20.812 6.484 -7.043 1 93.06 149 MET B CA 1
ATOM 2728 C C . MET B 1 149 ? -19.609 7.41 -7.191 1 93.06 149 MET B C 1
ATOM 2730 O O . MET B 1 149 ? -19.547 8.461 -6.555 1 93.06 149 MET B O 1
ATOM 2734 N N . LEU B 1 150 ? -18.688 7.047 -8.062 1 93.38 150 LEU B N 1
ATOM 2735 C CA . LEU B 1 150 ? -17.438 7.785 -8.188 1 93.38 150 LEU B CA 1
ATOM 2736 C C . LEU B 1 150 ? -17.672 9.148 -8.828 1 93.38 150 LEU B C 1
ATOM 2738 O O . LEU B 1 150 ? -16.844 10.047 -8.703 1 93.38 150 LEU B O 1
ATOM 2742 N N . ASN B 1 151 ? -18.781 9.305 -9.438 1 93.06 151 ASN B N 1
ATOM 2743 C CA . ASN B 1 151 ? -19.141 10.578 -10.047 1 93.06 151 ASN B CA 1
ATOM 2744 C C . ASN B 1 151 ? -19.531 11.617 -9 1 93.06 151 ASN B C 1
ATOM 2746 O O . ASN B 1 151 ? -19.547 12.812 -9.281 1 93.06 151 ASN B O 1
ATOM 2750 N N . ALA B 1 152 ? -19.75 11.188 -7.82 1 92.44 152 ALA B N 1
ATOM 2751 C CA . ALA B 1 152 ? -20.281 12.055 -6.781 1 92.44 152 ALA B CA 1
ATOM 2752 C C . ALA B 1 152 ? -19.172 12.688 -5.957 1 92.44 152 ALA B C 1
ATOM 2754 O O . ALA B 1 152 ? -19.422 13.547 -5.109 1 92.44 152 ALA B O 1
ATOM 2755 N N . PHE B 1 153 ? -17.938 12.312 -6.16 1 92.38 153 PHE B N 1
ATOM 2756 C CA . PHE B 1 153 ? -16.812 12.875 -5.422 1 92.38 153 PHE B CA 1
ATOM 2757 C C . PHE B 1 153 ? -15.727 13.344 -6.375 1 92.38 153 PHE B C 1
ATOM 2759 O O . PHE B 1 153 ? -15.258 12.578 -7.219 1 92.38 153 PHE B O 1
ATOM 2766 N N . ASN B 1 154 ? -15.305 14.578 -6.203 1 90.44 154 ASN B N 1
ATOM 2767 C CA . ASN B 1 154 ? -14.25 15.156 -7.031 1 90.44 154 ASN B CA 1
ATOM 2768 C C . ASN B 1 154 ? -13.133 15.758 -6.18 1 90.44 154 ASN B C 1
ATOM 2770 O O . ASN B 1 154 ? -13.398 16.453 -5.195 1 90.44 154 ASN B O 1
ATOM 2774 N N . LYS B 1 155 ? -11.945 15.43 -6.594 1 89.88 155 LYS B N 1
ATOM 2775 C CA . LYS B 1 155 ? -10.781 16 -5.926 1 89.88 155 LYS B CA 1
ATOM 2776 C C . LYS B 1 155 ? -10.281 17.25 -6.652 1 89.88 155 LYS B C 1
ATOM 2778 O O . LYS B 1 155 ? -10.344 17.328 -7.879 1 89.88 155 LYS B O 1
ATOM 2783 N N . LYS B 1 156 ? -9.742 18.172 -5.875 1 85.5 156 LYS B N 1
ATOM 2784 C CA . LYS B 1 156 ? -9.141 19.359 -6.449 1 85.5 156 LYS B CA 1
ATOM 2785 C C . LYS B 1 156 ? -7.703 19.094 -6.895 1 85.5 156 LYS B C 1
ATOM 2787 O O . LYS B 1 156 ? -7.258 19.641 -7.914 1 85.5 156 LYS B O 1
ATOM 2792 N N . ASN B 1 157 ? -6.965 18.297 -6.25 1 85.31 157 ASN B N 1
ATOM 2793 C CA . ASN B 1 157 ? -5.59 17.906 -6.551 1 85.31 157 ASN B CA 1
ATOM 2794 C C . ASN B 1 157 ? -4.676 19.141 -6.637 1 85.31 157 ASN B C 1
ATOM 2796 O O . ASN B 1 157 ? -4.008 19.344 -7.648 1 85.31 157 ASN B O 1
ATOM 2800 N N . THR B 1 158 ? -4.504 19.859 -5.625 1 85.62 158 THR B N 1
ATOM 2801 C CA . THR B 1 158 ? -3.725 21.078 -5.602 1 85.62 158 THR B CA 1
ATOM 2802 C C . THR B 1 158 ? -2.23 20.781 -5.625 1 85.62 158 THR B C 1
ATOM 2804 O O . THR B 1 158 ? -1.414 21.656 -5.895 1 85.62 158 THR B O 1
ATOM 2807 N N . HIS B 1 159 ? -1.849 19.531 -5.293 1 89.5 159 HIS B N 1
ATOM 2808 C CA . HIS B 1 159 ? -0.472 19.062 -5.215 1 89.5 159 HIS B CA 1
ATOM 2809 C C . HIS B 1 159 ? 0.305 19.797 -4.133 1 89.5 159 HIS B C 1
ATOM 2811 O O . HIS B 1 159 ? 1.498 20.062 -4.289 1 89.5 159 HIS B O 1
ATOM 2817 N N . LEU B 1 160 ? -0.428 20.297 -3.188 1 93.12 160 LEU B N 1
ATOM 2818 C CA . LEU B 1 160 ? 0.108 20.672 -1.884 1 93.12 160 LEU B CA 1
ATOM 2819 C C . LEU B 1 160 ? -0.209 19.609 -0.838 1 93.12 160 LEU B C 1
ATOM 2821 O O . LEU B 1 160 ? -1.361 19.188 -0.7 1 93.12 160 LEU B O 1
ATOM 2825 N N . ALA B 1 161 ? 0.78 19.266 -0.144 1 95.5 161 ALA B N 1
ATOM 2826 C CA . ALA B 1 161 ? 0.731 18.062 0.667 1 95.5 161 ALA B CA 1
ATOM 2827 C C . ALA B 1 161 ? -0.433 18.109 1.653 1 95.5 161 ALA B C 1
ATOM 2829 O O . ALA B 1 161 ? -1.236 17.172 1.718 1 95.5 161 ALA B O 1
ATOM 2830 N N . LEU B 1 162 ? -0.576 19.172 2.348 1 97.81 162 LEU B N 1
ATOM 2831 C CA . LEU B 1 162 ? -1.604 19.266 3.379 1 97.81 162 LEU B CA 1
ATOM 2832 C C . LEU B 1 162 ? -2.998 19.234 2.762 1 97.81 162 LEU B C 1
ATOM 2834 O O . LEU B 1 162 ? -3.889 18.547 3.268 1 97.81 162 LEU B O 1
ATOM 2838 N N . ASP B 1 163 ? -3.195 19.953 1.673 1 96.62 163 ASP B N 1
ATOM 2839 C CA . ASP B 1 163 ? -4.469 19.953 0.962 1 96.62 163 ASP B CA 1
ATOM 2840 C C . ASP B 1 163 ? -4.828 18.562 0.462 1 96.62 163 ASP B C 1
ATOM 2842 O O . ASP B 1 163 ? -5.98 18.141 0.564 1 96.62 163 ASP B O 1
ATOM 2846 N N . ASP B 1 164 ? -3.877 17.938 -0.053 1 97.44 164 ASP B N 1
ATOM 2847 C CA . ASP B 1 164 ? -4.105 16.594 -0.59 1 97.44 164 ASP B CA 1
ATOM 2848 C C . ASP B 1 164 ? -4.52 15.625 0.512 1 97.44 164 ASP B C 1
ATOM 2850 O O . ASP B 1 164 ? -5.332 14.727 0.281 1 97.44 164 ASP B O 1
ATOM 2854 N N . ILE B 1 165 ? -3.988 15.781 1.751 1 98.5 165 ILE B N 1
ATOM 2855 C CA . ILE B 1 165 ? -4.387 14.945 2.877 1 98.5 165 ILE B CA 1
ATOM 2856 C C . ILE B 1 165 ? -5.852 15.203 3.221 1 98.5 165 ILE B C 1
ATOM 2858 O O . ILE B 1 165 ? -6.637 14.266 3.383 1 98.5 165 ILE B O 1
ATOM 2862 N N . ARG B 1 166 ? -6.184 16.453 3.312 1 98.25 166 ARG B N 1
ATOM 2863 C CA . ARG B 1 166 ? -7.562 16.812 3.645 1 98.25 166 ARG B CA 1
ATOM 2864 C C . ARG B 1 166 ? -8.539 16.203 2.643 1 98.25 166 ARG B C 1
ATOM 2866 O O . ARG B 1 166 ? -9.586 15.672 3.027 1 98.25 166 ARG B O 1
ATOM 2873 N N . GLU B 1 167 ? -8.172 16.297 1.419 1 98.06 167 GLU B N 1
ATOM 2874 C CA . GLU B 1 167 ? -9.016 15.711 0.38 1 98.06 167 GLU B CA 1
ATOM 2875 C C . GLU B 1 167 ? -9.117 14.203 0.542 1 98.06 167 GLU B C 1
ATOM 2877 O O . GLU B 1 167 ? -10.18 13.617 0.313 1 98.06 167 GLU B O 1
ATOM 2882 N N . SER B 1 168 ? -8.008 13.57 0.884 1 98.44 168 SER B N 1
ATOM 2883 C CA . SER B 1 168 ? -8.016 12.125 1.102 1 98.44 168 SER B CA 1
ATOM 2884 C C . SER B 1 168 ? -8.93 11.75 2.258 1 98.44 168 SER B C 1
ATOM 2886 O O . SER B 1 168 ? -9.672 10.766 2.17 1 98.44 168 SER B O 1
ATOM 2888 N N . ILE B 1 169 ? -8.867 12.5 3.344 1 98.75 169 ILE B N 1
ATOM 2889 C CA . ILE B 1 169 ? -9.734 12.258 4.492 1 98.75 169 ILE B CA 1
ATOM 2890 C C . ILE B 1 169 ? -11.195 12.398 4.082 1 98.75 169 ILE B C 1
ATOM 2892 O O . ILE B 1 169 ? -12.023 11.547 4.406 1 98.75 169 ILE B O 1
ATOM 2896 N N . GLU B 1 170 ? -11.484 13.461 3.299 1 98.25 170 GLU B N 1
ATOM 2897 C CA . GLU B 1 170 ? -12.852 13.688 2.84 1 98.25 170 GLU B CA 1
ATOM 2898 C C . GLU B 1 170 ? -13.312 12.562 1.916 1 98.25 170 GLU B C 1
ATOM 2900 O O . GLU B 1 170 ? -14.477 12.156 1.958 1 98.25 170 GLU B O 1
ATOM 2905 N N . GLU B 1 171 ? -12.445 12.148 1.097 1 98.31 171 GLU B N 1
ATOM 2906 C CA . GLU B 1 171 ? -12.781 11.031 0.215 1 98.31 171 GLU B CA 1
ATOM 2907 C C . GLU B 1 171 ? -13.117 9.773 1.015 1 98.31 171 GLU B C 1
ATOM 2909 O O . GLU B 1 171 ? -14.078 9.07 0.696 1 98.31 171 GLU B O 1
ATOM 2914 N N . LEU B 1 172 ? -12.336 9.477 2.062 1 98.62 172 LEU B N 1
ATOM 2915 C CA . LEU B 1 172 ? -12.641 8.312 2.885 1 98.62 172 LEU B CA 1
ATOM 2916 C C . LEU B 1 172 ? -13.969 8.477 3.604 1 98.62 172 LEU B C 1
ATOM 2918 O O . LEU B 1 172 ? -14.742 7.523 3.727 1 98.62 172 LEU B O 1
ATOM 2922 N N . LYS B 1 173 ? -14.211 9.688 4.066 1 98.19 173 LYS B N 1
ATOM 2923 C CA . LYS B 1 173 ? -15.508 9.953 4.668 1 98.19 173 LYS B CA 1
ATOM 2924 C C . LYS B 1 173 ? -16.641 9.664 3.686 1 98.19 173 LYS B C 1
ATOM 2926 O O . LYS B 1 173 ? -17.672 9.109 4.062 1 98.19 173 LYS B O 1
ATOM 2931 N N . PHE B 1 174 ? -16.484 10.086 2.473 1 97.56 174 PHE B N 1
ATOM 2932 C CA . PHE B 1 174 ? -17.453 9.836 1.416 1 97.56 174 PHE B CA 1
ATOM 2933 C C . PHE B 1 174 ? -17.703 8.336 1.263 1 97.56 174 PHE B C 1
ATOM 2935 O O . PHE B 1 174 ? -18.844 7.895 1.225 1 97.56 174 PHE B O 1
ATOM 2942 N N . TYR B 1 175 ? -16.641 7.551 1.195 1 97.62 175 TYR B N 1
ATOM 2943 C CA . TYR B 1 175 ? -16.797 6.105 1.075 1 97.62 175 TYR B CA 1
ATOM 2944 C C . TYR B 1 175 ? -17.453 5.52 2.318 1 97.62 175 TYR B C 1
ATOM 2946 O O . TYR B 1 175 ? -18.25 4.582 2.225 1 97.62 175 TYR B O 1
ATOM 2954 N N . ARG B 1 176 ? -17.078 6.051 3.473 1 97.06 176 ARG B N 1
ATOM 2955 C CA . ARG B 1 176 ? -17.688 5.582 4.711 1 97.06 176 ARG B CA 1
ATOM 2956 C C . ARG B 1 176 ? -19.203 5.734 4.668 1 97.06 176 ARG B C 1
ATOM 2958 O O . ARG B 1 176 ? -19.938 4.844 5.105 1 97.06 176 ARG B O 1
ATOM 2965 N N . THR B 1 177 ? -19.625 6.77 4.086 1 95.44 177 THR B N 1
ATOM 2966 C CA . THR B 1 177 ? -21.047 7.105 4.062 1 95.44 177 THR B CA 1
ATOM 2967 C C . THR B 1 177 ? -21.76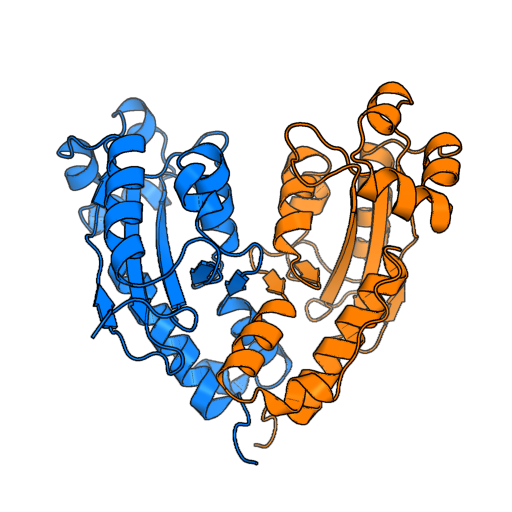6 6.348 2.945 1 95.44 177 THR B C 1
ATOM 2969 O O . THR B 1 177 ? -22.875 5.84 3.143 1 95.44 177 THR B O 1
ATOM 2972 N N . HIS B 1 178 ? -21.109 6.16 1.837 1 95 178 HIS B N 1
ATOM 2973 C CA . HIS B 1 178 ? -21.859 5.762 0.647 1 95 178 HIS B CA 1
ATOM 2974 C C . HIS B 1 178 ? -21.453 4.359 0.194 1 95 178 HIS B C 1
ATOM 2976 O O . HIS B 1 178 ? -22.141 3.752 -0.627 1 95 178 HIS B O 1
ATOM 2982 N N . PHE B 1 179 ? -20.375 3.879 0.724 1 96.25 179 PHE B N 1
ATOM 2983 C CA . PHE B 1 179 ? -19.828 2.629 0.196 1 96.25 179 PHE B CA 1
ATOM 2984 C C . PHE B 1 179 ? -19.703 1.584 1.299 1 96.25 179 PHE B C 1
ATOM 2986 O O . PHE B 1 179 ? -19.75 0.382 1.03 1 96.25 179 PHE B O 1
ATOM 2993 N N . ILE B 1 180 ? -19.562 2.027 2.551 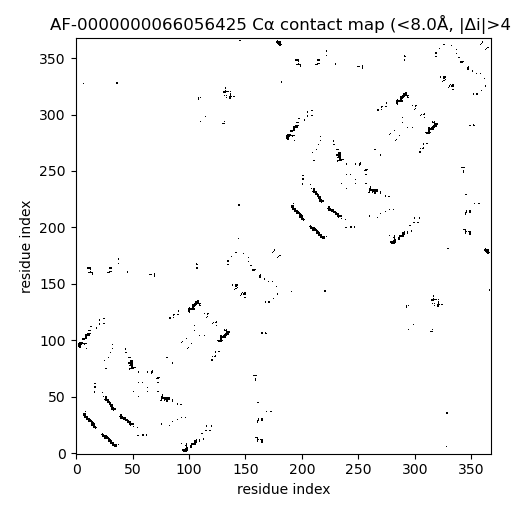1 93.81 180 ILE B N 1
ATOM 2994 C CA . ILE B 1 180 ? -19.375 1.121 3.678 1 93.81 180 ILE B CA 1
ATOM 2995 C C . ILE B 1 180 ? -20.688 0.923 4.414 1 93.81 180 ILE B C 1
ATOM 2997 O O . ILE B 1 180 ? -21.453 1.876 4.613 1 93.81 180 ILE B O 1
ATOM 3001 N N . ASN B 1 181 ? -20.953 -0.269 4.727 1 86.12 181 ASN B N 1
ATOM 3002 C CA . ASN B 1 181 ? -22.125 -0.646 5.496 1 86.12 181 ASN B CA 1
ATOM 3003 C C . ASN B 1 181 ? -21.828 -0.726 6.988 1 86.12 181 ASN B C 1
ATOM 3005 O O . ASN B 1 181 ? -21.266 -1.72 7.461 1 86.12 181 ASN B O 1
ATOM 3009 N N . LEU B 1 182 ? -22.25 0.275 7.742 1 83.81 182 LEU B N 1
ATOM 3010 C CA . LEU B 1 182 ? -21.969 0.296 9.172 1 83.81 182 LEU B CA 1
ATOM 3011 C C . LEU B 1 182 ? -23.188 -0.122 9.984 1 83.81 182 LEU B C 1
ATOM 3013 O O . LEU B 1 182 ? -23.141 -0.14 11.211 1 83.81 182 LEU B O 1
ATOM 3017 N N . GLU B 1 183 ? -24.25 -0.341 9.383 1 69.88 183 GLU B N 1
ATOM 3018 C CA . GLU B 1 183 ? -25.438 -0.78 10.117 1 69.88 183 GLU B CA 1
ATOM 3019 C C . GLU B 1 183 ? -25.25 -2.191 10.664 1 69.88 183 GLU B C 1
ATOM 3021 O O . GLU B 1 183 ? -24.547 -3.008 10.062 1 69.88 183 GLU B O 1
ATOM 3026 N N . LYS B 1 184 ? -25.656 -2.402 12.086 1 52.16 184 LYS B N 1
ATOM 3027 C CA . LYS B 1 184 ? -25.578 -3.609 12.906 1 52.16 184 LYS B CA 1
ATOM 3028 C C . LYS B 1 184 ? -26.406 -4.742 12.305 1 52.16 184 LYS B C 1
ATOM 3030 O O . LYS B 1 184 ? -27.484 -4.504 11.75 1 52.16 184 LYS B O 1
#